Protein AF-0000000067111611 (afdb_homodimer)

Solvent-accessible surface area (backbone atoms only — not comparable to full-atom values): 18017 Å² total; per-residue (Å²): 128,80,77,64,83,47,72,63,50,40,47,49,52,29,53,50,48,43,50,52,63,56,40,44,90,80,58,76,64,78,69,72,72,75,69,73,73,71,78,71,75,65,84,59,83,64,63,86,43,56,71,59,42,33,49,30,41,48,52,37,13,48,53,80,58,22,65,60,53,52,48,31,52,49,36,51,56,29,45,74,73,70,46,29,48,66,48,44,50,52,49,31,52,53,54,17,51,54,49,29,71,73,34,82,85,49,51,61,57,57,32,37,52,12,43,45,43,38,42,46,46,51,25,22,63,74,36,52,73,52,31,65,61,47,48,53,42,52,45,49,51,50,69,69,28,63,68,46,47,50,49,36,52,72,53,67,28,67,56,45,60,73,62,120,128,80,76,63,84,46,73,64,49,40,47,50,53,30,53,50,50,43,49,51,63,58,41,44,91,80,56,75,66,72,67,74,73,76,67,74,73,71,77,71,74,66,84,58,85,64,64,87,44,55,68,58,41,33,49,30,42,49,52,37,14,47,54,81,58,22,65,61,54,51,48,30,52,49,36,52,57,29,45,75,72,70,48,29,46,65,50,43,51,52,48,32,52,53,53,18,51,53,49,30,71,75,34,81,84,48,52,62,57,57,33,38,52,12,43,46,43,38,42,48,44,52,25,21,59,71,36,50,74,53,32,64,62,47,48,53,43,51,45,48,50,52,68,70,28,62,68,46,47,50,50,36,52,72,53,67,29,67,56,46,61,72,61,121

Radius of gyration: 21.48 Å; Cα contacts (8 Å, |Δi|>4): 336; chains: 2; bounding box: 43×60×53 Å

Foldseek 3Di:
DPPDDDPLSVLLVVLVVLLPVLLDDPCPQDQPPPPPPPPPPPVDPPPPDPVVVVVVVVVVVCVVVVLLVVLLVVLLVVLVVVNNQVSLQVSLQVQLVVVCVVPVPDDSLNSSVVSSSVSLSSNCNNPVVSSVSNSVSSSCCCVVDVVNVCVQVVLVHPVRDDPD/DPPDDDQLSVLLVVLVVLLDVLLDDPNPQPQPPPPPPPPPPPPDPPPPDPVVVVVVVVVVVCVVVVLLVVLLVVLLVVLVVVNNQVSLQVSLQVQLVVVCVVPVPDDSLNSSVVSSSVSLSSNCNNPVVSSVSNSVSSSCCCVVDVVNVCVQVVLVHPVRDDPD

Secondary structure (DSSP, 8-state):
-PPP-SHHHHHHHHHHHHHHHHH-SS-----------------S-----HHHHHHHHHHHHHHHTHHHHHHHHHHHHHHHHT-HHHHHHHHHHHHHHHHHHH-TTS-HHHHHHHHHHHHHHHHHHH-HHHHHHHHHHHHHHHHH-HHHHHHHHHTTSGGG----/-PPP-SHHHHHHHHHHHHHHHHH-SS-----------------S-----HHHHHHHHHHHHHHHTHHHHHHHHHHHHHHHHT-HHHHHHHHHHHHHHHHHHH-TTS-HHHHHHHHHHHHHHHHHHH-HHHHHHHHHHHHHHHHH-HHHHHHHHHTTSGGG----

Sequence (328 aa):
MKPPRTFEEQTECIVDSLLTDFLGPSCQVANRSLRGVDETDSGEACSFDVAIIAGRLRMLGDKFNGELEASAKSIIAETIQGQAEAVFQDIVKSLSKAWCAQDSNLAYERALLGVSVKLLEYVAHLAPDVARQVAMPMRNMINGNSAIREYIQGQGGWENLESRMKPPRTFEEQTECIVDSLLTDFLGPSCQVANRSLRGVDETDSGEACSFDVAIIAGRLRMLGDKFNGELEASAKSIIAETIQGQAEAVFQDIVKSLSKAWCAQDSNLAYERALLGVSVKLLEYVAHLAPDVARQVAMPMRNMINGNSAIREYIQGQGGWENLESR

Nearest PDB structures (foldseek):
  7ccm-assembly3_C  TM=7.882E-01  e=6.508E-12  Homo sapiens
  7ccm-assembly1_A  TM=8.128E-01  e=1.294E-11  Homo sapiens
  7ccl-assembly2_B  TM=7.937E-01  e=1.012E-11  Homo sapiens
  7ccm-assembly3_C  TM=7.882E-01  e=5.644E-12  Homo sapiens
  7ccm-assembly1_A  TM=8.128E-01  e=1.015E-11  Homo sapiens

pLDDT: mean 82.28, std 19.31, range [30.7, 97.5]

Organism: Sus scrofa (NCBI:txid9823)

InterPro domains:
  IPR033543 Bcl-2-like protein 15 [PTHR36466] (1-163)
  IPR036834 Bcl-2-like superfamily [G3DSA:1.10.437.10] (6-162)
  IPR036834 Bcl-2-like superfamily [SSF56854] (3-163)

Structure (mmCIF, N/CA/C/O backbone):
data_AF-0000000067111611-model_v1
#
loop_
_entity.id
_entity.type
_entity.pdbx_description
1 polymer 'Bcl-2-like protein 15'
#
loop_
_atom_site.group_PDB
_atom_site.id
_atom_site.type_symbol
_atom_site.label_atom_id
_atom_site.label_alt_id
_atom_site.label_comp_id
_atom_site.label_asym_id
_atom_site.label_entity_id
_atom_site.label_seq_id
_atom_site.pdbx_PDB_ins_code
_atom_site.Cartn_x
_atom_site.Cartn_y
_atom_site.Cartn_z
_atom_site.occupancy
_atom_site.B_iso_or_equiv
_atom_site.auth_seq_id
_atom_site.auth_comp_id
_atom_site.auth_asym_id
_atom_site.auth_atom_id
_atom_site.pdbx_PDB_model_num
ATOM 1 N N . MET A 1 1 ? 3.443 17.891 29.984 1 44.72 1 MET A N 1
ATOM 2 C CA . MET A 1 1 ? 3.744 18.922 28.984 1 44.72 1 MET A CA 1
ATOM 3 C C . MET A 1 1 ? 2.525 19.797 28.719 1 44.72 1 MET A C 1
ATOM 5 O O . MET A 1 1 ? 1.389 19.328 28.781 1 44.72 1 MET A O 1
ATOM 9 N N . LYS A 1 2 ? 2.627 20.984 28.766 1 59.38 2 LYS A N 1
ATOM 10 C CA . LYS A 1 2 ? 1.505 21.891 28.516 1 59.38 2 LYS A CA 1
ATOM 11 C C . LYS A 1 2 ? 0.85 21.609 27.172 1 59.38 2 LYS A C 1
ATOM 13 O O . LYS A 1 2 ? 1.537 21.312 26.188 1 59.38 2 LYS A O 1
ATOM 18 N N . PRO A 1 3 ? -0.44 21.531 27.188 1 69.38 3 PRO A N 1
ATOM 19 C CA . PRO A 1 3 ? -1.123 21.281 25.906 1 69.38 3 PRO A CA 1
ATOM 20 C C . PRO A 1 3 ? -0.755 22.297 24.828 1 69.38 3 PRO A C 1
ATOM 22 O O . PRO A 1 3 ? -0.552 23.484 25.125 1 69.38 3 PRO A O 1
ATOM 25 N N . PRO A 1 4 ? -0.409 21.859 23.719 1 74.88 4 PRO A N 1
ATOM 26 C CA . PRO A 1 4 ? -0.058 22.75 22.625 1 74.88 4 PRO A CA 1
ATOM 27 C C . PRO A 1 4 ? -1.143 23.797 22.344 1 74.88 4 PRO A C 1
ATOM 29 O O . PRO A 1 4 ? -2.326 23.453 22.281 1 74.88 4 PRO A O 1
ATOM 32 N N . ARG A 1 5 ? -0.728 24.984 22.297 1 81.81 5 ARG A N 1
ATOM 33 C CA . ARG A 1 5 ? -1.685 26.094 22.234 1 81.81 5 ARG A CA 1
ATOM 34 C C . ARG A 1 5 ? -1.85 26.578 20.797 1 81.81 5 ARG A C 1
ATOM 36 O O . ARG A 1 5 ? -2.939 27 20.391 1 81.81 5 ARG A O 1
ATOM 43 N N . THR A 1 6 ? -0.741 26.547 20 1 91.75 6 THR A N 1
ATOM 44 C CA . THR A 1 6 ? -0.825 27.062 18.641 1 91.75 6 THR A CA 1
ATOM 45 C C . THR A 1 6 ? -1.001 25.938 17.641 1 91.75 6 THR A C 1
ATOM 47 O O . THR A 1 6 ? -0.743 24.766 17.953 1 91.75 6 THR A O 1
ATOM 50 N N . PHE A 1 7 ? -1.474 26.281 16.469 1 94.62 7 PHE A N 1
ATOM 51 C CA . PHE A 1 7 ? -1.628 25.328 15.375 1 94.62 7 PHE A CA 1
ATOM 52 C C . PHE A 1 7 ? -0.301 24.656 15.062 1 94.62 7 PHE A C 1
ATOM 54 O O . PHE A 1 7 ? -0.256 23.438 14.852 1 94.62 7 PHE A O 1
ATOM 61 N N . GLU A 1 8 ? 0.797 25.438 15.039 1 95.12 8 GLU A N 1
ATOM 62 C CA . GLU A 1 8 ? 2.137 24.938 14.75 1 95.12 8 GLU A CA 1
ATOM 63 C C . GLU A 1 8 ? 2.6 23.953 15.805 1 95.12 8 GLU A C 1
ATOM 65 O O . GLU A 1 8 ? 3.174 22.906 15.484 1 95.12 8 GLU A O 1
ATOM 70 N N . GLU A 1 9 ? 2.346 24.281 17.047 1 94.19 9 GLU A N 1
ATOM 71 C CA . GLU A 1 9 ? 2.719 23.375 18.125 1 94.19 9 GLU A CA 1
ATOM 72 C C . GLU A 1 9 ? 1.933 22.062 18.062 1 94.19 9 GLU A C 1
ATOM 74 O O . GLU A 1 9 ? 2.486 20.984 18.281 1 94.19 9 GLU A O 1
ATOM 79 N N . GLN A 1 10 ? 0.635 22.234 17.812 1 94.5 10 GLN A N 1
ATOM 80 C CA . GLN A 1 10 ? -0.191 21.047 17.672 1 94.5 10 GLN A CA 1
ATOM 81 C C . GLN A 1 10 ? 0.309 20.156 16.531 1 94.5 10 GLN A C 1
ATOM 83 O O . GLN A 1 10 ? 0.423 18.938 16.688 1 94.5 10 GLN A O 1
ATOM 88 N N . THR A 1 11 ? 0.587 20.75 15.375 1 96.19 11 THR A N 1
ATOM 89 C CA . THR A 1 11 ? 1.087 20.016 14.219 1 96.19 11 THR A CA 1
ATOM 90 C C . THR A 1 11 ? 2.381 19.281 14.555 1 96.19 11 THR A C 1
ATOM 92 O O . THR A 1 11 ? 2.566 18.125 14.156 1 96.19 11 THR A O 1
ATOM 95 N N . GLU A 1 12 ? 3.24 19.922 15.273 1 95 12 GLU A N 1
ATOM 96 C CA . GLU A 1 12 ? 4.5 19.312 15.68 1 95 12 GLU A CA 1
ATOM 97 C C . GLU A 1 12 ? 4.258 18.078 16.547 1 95 12 GLU A C 1
ATOM 99 O O . GLU A 1 12 ? 4.871 17.031 16.312 1 95 12 GLU A O 1
ATOM 104 N N . CYS A 1 13 ? 3.4 18.234 17.547 1 93.75 13 CYS A N 1
ATOM 105 C CA . CYS A 1 13 ? 3.082 17.109 18.422 1 93.75 13 CYS A CA 1
ATOM 106 C C . CYS A 1 13 ? 2.5 15.953 17.625 1 93.75 13 CYS A C 1
ATOM 108 O O . CYS A 1 13 ? 2.844 14.797 17.859 1 93.75 13 CYS A O 1
ATOM 110 N N . ILE A 1 14 ? 1.644 16.281 16.719 1 95.56 14 ILE A N 1
ATOM 111 C CA . ILE A 1 14 ? 0.956 15.273 15.922 1 95.56 14 ILE A CA 1
ATOM 112 C C . ILE A 1 14 ? 1.965 14.531 15.047 1 95.56 14 ILE A C 1
ATOM 114 O O . ILE A 1 14 ? 2 13.297 15.039 1 95.56 14 ILE A O 1
ATOM 118 N N . VAL A 1 15 ? 2.789 15.211 14.289 1 96.44 15 VAL A N 1
ATOM 119 C CA . VAL A 1 15 ? 3.758 14.602 13.383 1 96.44 15 VAL A CA 1
ATOM 120 C C . VAL A 1 15 ? 4.754 13.758 14.18 1 96.44 15 VAL A C 1
ATOM 122 O O . VAL A 1 15 ? 5.105 12.656 13.766 1 96.44 15 VAL A O 1
ATOM 125 N N . ASP A 1 16 ? 5.133 14.258 15.359 1 93.12 16 ASP A N 1
ATOM 126 C CA . ASP A 1 16 ? 6.043 13.508 16.219 1 93.12 16 ASP A CA 1
ATOM 127 C C . ASP A 1 16 ? 5.398 12.211 16.703 1 93.12 16 ASP A C 1
ATOM 129 O O . ASP A 1 16 ? 6.062 11.18 16.781 1 93.12 16 ASP A O 1
ATOM 133 N N . SER A 1 17 ? 4.164 12.328 17.031 1 90.94 17 SER A N 1
ATOM 134 C CA . SER A 1 17 ? 3.449 11.141 17.484 1 90.94 17 SER A CA 1
ATOM 135 C C . SER A 1 17 ? 3.34 10.109 16.375 1 90.94 17 SER A C 1
ATOM 137 O O . SER A 1 17 ? 3.557 8.914 16.594 1 90.94 17 SER A O 1
ATOM 139 N N . LEU A 1 18 ? 2.98 10.516 15.195 1 92.56 18 LEU A N 1
ATOM 140 C CA . LEU A 1 18 ? 2.912 9.633 14.039 1 92.56 18 LEU A CA 1
ATOM 141 C C . LEU A 1 18 ? 4.254 8.945 13.797 1 92.56 18 LEU A C 1
ATOM 143 O O . LEU A 1 18 ? 4.305 7.723 13.625 1 92.56 18 LEU A O 1
ATOM 147 N N . LEU A 1 19 ? 5.301 9.742 13.844 1 92 19 LEU A N 1
ATOM 148 C CA . LEU A 1 19 ? 6.645 9.219 13.617 1 92 19 LEU A CA 1
ATOM 149 C C . LEU A 1 19 ? 7 8.164 14.664 1 92 19 LEU A C 1
ATOM 151 O O . LEU A 1 19 ? 7.523 7.102 14.32 1 92 19 LEU A O 1
ATOM 155 N N . THR A 1 20 ? 6.691 8.453 15.883 1 87.12 20 THR A N 1
ATOM 156 C CA . THR A 1 20 ? 6.961 7.516 16.969 1 87.12 20 THR A CA 1
ATOM 157 C C . THR A 1 20 ? 6.195 6.215 16.75 1 87.12 20 THR A C 1
ATOM 159 O O . THR A 1 20 ? 6.746 5.125 16.953 1 87.12 20 THR A O 1
ATOM 162 N N . ASP A 1 21 ? 4.992 6.402 16.422 1 81.19 21 ASP A N 1
ATOM 163 C CA . ASP A 1 21 ? 4.152 5.234 16.172 1 81.19 21 ASP A CA 1
ATOM 164 C C . ASP A 1 21 ? 4.723 4.375 15.055 1 81.19 21 ASP A C 1
ATOM 166 O O . ASP A 1 21 ? 4.699 3.146 15.125 1 81.19 21 ASP A O 1
ATOM 170 N N . PHE A 1 22 ? 5.133 4.961 13.953 1 85.06 22 PHE A N 1
ATOM 171 C CA . PHE A 1 22 ? 5.59 4.25 12.766 1 85.06 22 PHE A CA 1
ATOM 172 C C . PHE A 1 22 ? 6.953 3.613 13.008 1 85.06 22 PHE A C 1
ATOM 174 O O . PHE A 1 22 ? 7.258 2.555 12.453 1 85.06 22 PHE A O 1
ATOM 181 N N . LEU A 1 23 ? 7.816 4.207 13.664 1 81.5 23 LEU A N 1
ATOM 182 C CA . LEU A 1 23 ? 9.164 3.703 13.891 1 81.5 23 LEU A CA 1
ATOM 183 C C . LEU A 1 23 ? 9.18 2.695 15.039 1 81.5 23 LEU A C 1
ATOM 185 O O . LEU A 1 23 ? 10.078 1.853 15.109 1 81.5 23 LEU A O 1
ATOM 189 N N . GLY A 1 24 ? 8.07 2.363 15.594 1 65.69 24 GLY A N 1
ATOM 190 C CA . GLY A 1 24 ? 8.023 1.413 16.688 1 65.69 24 GLY A CA 1
ATOM 191 C C . GLY A 1 24 ? 9.156 1.592 17.688 1 65.69 24 GLY A C 1
ATOM 192 O O . GLY A 1 24 ? 10.031 2.441 17.484 1 65.69 24 GLY A O 1
A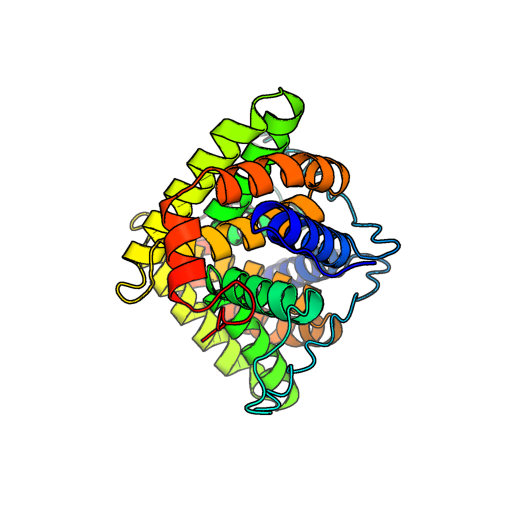TOM 193 N N . PRO A 1 25 ? 9.07 0.954 18.875 1 54.66 25 PRO A N 1
ATOM 194 C CA . PRO A 1 25 ? 10.297 0.944 19.672 1 54.66 25 PRO A CA 1
ATOM 195 C C . PRO A 1 25 ? 11.492 0.388 18.906 1 54.66 25 PRO A C 1
ATOM 197 O O . PRO A 1 25 ? 12.547 1.025 18.844 1 54.66 25 PRO A O 1
ATOM 200 N N . SER A 1 26 ? 12.031 -0.884 18.938 1 45.88 26 SER A N 1
ATOM 201 C CA . SER A 1 26 ? 13.18 -1.51 18.297 1 45.88 26 SER A CA 1
ATOM 202 C C . SER A 1 26 ? 12.906 -1.782 16.812 1 45.88 26 SER A C 1
ATOM 204 O O . SER A 1 26 ? 12.445 -2.867 16.453 1 45.88 26 SER A O 1
ATOM 206 N N . CYS A 1 27 ? 12.359 -1.135 16.172 1 38.56 27 CYS A N 1
ATOM 207 C CA . CYS A 1 27 ? 11.844 -1.69 14.93 1 38.56 27 CYS A CA 1
ATOM 208 C C . CYS A 1 27 ? 12.977 -2.012 13.961 1 38.56 27 CYS A C 1
ATOM 210 O O . CYS A 1 27 ? 13.695 -1.113 13.523 1 38.56 27 CYS A O 1
ATOM 212 N N . GLN A 1 28 ? 13.602 -3.119 14.203 1 34.62 28 GLN A N 1
ATOM 213 C CA . GLN A 1 28 ? 14.648 -3.697 13.359 1 34.62 28 GLN A CA 1
ATOM 214 C C . GLN A 1 28 ? 14.156 -3.902 11.93 1 34.62 28 GLN A C 1
ATOM 216 O O . GLN A 1 28 ? 13.406 -4.84 11.656 1 34.62 28 GLN A O 1
ATOM 221 N N . VAL A 1 29 ? 13.648 -3.062 11.352 1 35.75 29 VAL A N 1
ATOM 222 C CA . VAL A 1 29 ? 13.133 -3.432 10.031 1 35.75 29 VAL A CA 1
ATOM 223 C C . VAL A 1 29 ? 14.266 -3.984 9.172 1 35.75 29 VAL A C 1
ATOM 225 O O . VAL A 1 29 ? 15.375 -3.447 9.172 1 35.75 29 VAL A O 1
ATOM 228 N N . ALA A 1 30 ? 14.031 -5.164 8.633 1 33.69 30 ALA A N 1
ATOM 229 C CA . ALA A 1 30 ? 14.805 -5.898 7.633 1 33.69 30 ALA A CA 1
ATOM 230 C C . ALA A 1 30 ? 14.977 -5.074 6.359 1 33.69 30 ALA A C 1
ATOM 232 O O . ALA A 1 30 ? 14 -4.562 5.805 1 33.69 30 ALA A O 1
ATOM 233 N N . ASN A 1 31 ? 15.945 -4.359 6.215 1 31.58 31 ASN A N 1
ATOM 234 C CA . ASN A 1 31 ? 16.375 -3.658 5.012 1 31.58 31 ASN A CA 1
ATOM 235 C C . ASN A 1 31 ? 16.344 -4.566 3.787 1 31.58 31 ASN A C 1
ATOM 237 O O . ASN A 1 31 ? 17.141 -5.508 3.684 1 31.58 31 ASN A O 1
ATOM 241 N N . ARG A 1 32 ? 15.289 -4.918 3.4 1 31.78 32 ARG A N 1
ATOM 242 C CA . ARG A 1 32 ? 15.461 -5.699 2.18 1 31.78 32 ARG A CA 1
ATOM 243 C C . ARG A 1 32 ? 16.219 -4.898 1.119 1 31.78 32 ARG A C 1
ATOM 245 O O . ARG A 1 32 ? 15.758 -3.834 0.702 1 31.78 32 ARG A O 1
ATOM 252 N N . SER A 1 33 ? 17.453 -4.863 1.208 1 31.34 33 SER A N 1
ATOM 253 C CA . SER A 1 33 ? 18.281 -4.379 0.103 1 31.34 33 SER A CA 1
ATOM 254 C C . SER A 1 33 ? 17.734 -4.84 -1.241 1 31.34 33 SER A C 1
ATOM 256 O O . SER A 1 33 ? 17.578 -6.039 -1.479 1 31.34 33 SER A O 1
ATOM 258 N N . LEU A 1 34 ? 16.906 -4.082 -1.71 1 32.59 34 LEU A N 1
ATOM 259 C CA . LEU A 1 34 ? 16.547 -4.332 -3.104 1 32.59 34 LEU A CA 1
ATOM 260 C C . LEU A 1 34 ? 17.797 -4.418 -3.971 1 32.59 34 LEU A C 1
ATOM 262 O O . LEU A 1 34 ? 18.375 -3.395 -4.348 1 32.59 34 LEU A O 1
ATOM 266 N N . ARG A 1 35 ? 18.672 -5.27 -3.748 1 30.7 35 ARG A N 1
ATOM 267 C CA . ARG A 1 35 ? 19.719 -5.406 -4.762 1 30.7 35 ARG A CA 1
ATOM 268 C C . ARG A 1 35 ? 19.109 -5.523 -6.156 1 30.7 35 ARG A C 1
ATOM 270 O O . ARG A 1 35 ? 18.172 -6.297 -6.371 1 30.7 35 ARG A O 1
ATOM 277 N N . GLY A 1 36 ? 19.156 -4.449 -6.949 1 32.5 36 GLY A N 1
ATOM 278 C CA . GLY A 1 36 ? 18.938 -4.453 -8.383 1 32.5 36 GLY A CA 1
ATOM 279 C C . GLY A 1 36 ? 19.328 -5.754 -9.047 1 32.5 36 GLY A C 1
ATOM 280 O O . GLY A 1 36 ? 20.484 -6.195 -8.922 1 32.5 36 GLY A O 1
ATOM 281 N N . VAL A 1 37 ? 18.5 -6.555 -9.039 1 35.25 37 VAL A N 1
ATOM 282 C CA . VAL A 1 37 ? 18.828 -7.711 -9.867 1 35.25 37 VAL A CA 1
ATOM 283 C C . VAL A 1 37 ? 19.453 -7.242 -11.18 1 35.25 37 VAL A C 1
ATOM 285 O O . VAL A 1 37 ? 18.828 -6.504 -11.945 1 35.25 37 VAL A O 1
ATOM 288 N N . ASP A 1 38 ? 20.703 -7.133 -11.188 1 34.06 38 ASP A N 1
ATOM 289 C CA . ASP A 1 38 ? 21.406 -7.008 -12.453 1 34.06 38 ASP A CA 1
ATOM 290 C C . ASP A 1 38 ? 20.812 -7.934 -13.508 1 34.06 38 ASP A C 1
ATOM 292 O O . ASP A 1 38 ? 20.688 -9.141 -13.289 1 34.06 38 ASP A O 1
ATOM 296 N N . GLU A 1 39 ? 20.031 -7.359 -14.383 1 38.06 39 GLU A N 1
ATOM 297 C CA . GLU A 1 39 ? 19.672 -8.016 -15.633 1 38.06 39 GLU A CA 1
ATOM 298 C C . GLU A 1 39 ? 20.891 -8.695 -16.266 1 38.06 39 GLU A C 1
ATOM 300 O O . GLU A 1 39 ? 21.766 -8.023 -16.812 1 38.06 39 GLU A O 1
ATOM 305 N N . THR A 1 40 ? 21.531 -9.562 -15.641 1 35.34 40 THR A N 1
ATOM 306 C CA . THR A 1 40 ? 22.484 -10.234 -16.516 1 35.34 40 THR A CA 1
ATOM 307 C C . THR A 1 40 ? 21.766 -10.859 -17.719 1 35.34 40 THR A C 1
ATOM 309 O O . THR A 1 40 ? 20.812 -11.617 -17.547 1 35.34 40 THR A O 1
ATOM 312 N N . ASP A 1 41 ? 21.656 -10.188 -18.828 1 37.25 41 ASP A N 1
ATOM 313 C CA . ASP A 1 41 ? 21.297 -10.641 -20.172 1 37.25 41 ASP A CA 1
ATOM 314 C C . ASP A 1 41 ? 21.844 -12.031 -20.453 1 37.25 41 ASP A C 1
ATOM 316 O O . ASP A 1 41 ? 22.812 -12.188 -21.203 1 37.25 41 ASP A O 1
ATOM 320 N N . SER A 1 42 ? 22.359 -12.852 -19.625 1 35.81 42 SER A N 1
ATOM 321 C CA . SER A 1 42 ? 22.906 -13.984 -20.375 1 35.81 42 SER A CA 1
ATOM 322 C C . SER A 1 42 ? 21.828 -14.641 -21.219 1 35.81 42 SER A C 1
ATOM 324 O O . SER A 1 42 ? 20.719 -14.898 -20.75 1 35.81 42 SER A O 1
ATOM 326 N N . GLY A 1 43 ? 21.578 -14.453 -22.5 1 38.03 43 GLY A N 1
ATOM 327 C CA . GLY A 1 43 ? 20.906 -15.125 -23.594 1 38.03 43 GLY A CA 1
ATOM 328 C C . GLY A 1 43 ? 20.609 -16.578 -23.312 1 38.03 43 GLY A C 1
ATOM 329 O O . GLY A 1 43 ? 20.266 -17.344 -24.219 1 38.03 43 GLY A O 1
ATOM 330 N N . GLU A 1 44 ? 21.297 -17.234 -22.438 1 46.03 44 GLU A N 1
ATOM 331 C CA . GLU A 1 44 ? 20.984 -18.656 -22.344 1 46.03 44 GLU A CA 1
ATOM 332 C C . GLU A 1 44 ? 19.578 -18.891 -21.812 1 46.03 44 GLU A C 1
ATOM 334 O O . GLU A 1 44 ? 19.047 -18.062 -21.062 1 46.03 44 GLU A O 1
ATOM 339 N N . ALA A 1 45 ? 18.75 -19.781 -22.359 1 49.81 45 ALA A N 1
ATOM 340 C CA . ALA A 1 45 ? 17.438 -20.281 -21.953 1 49.81 45 ALA A CA 1
ATOM 341 C C . ALA A 1 45 ? 17.266 -20.234 -20.438 1 49.81 45 ALA A C 1
ATOM 343 O O . ALA A 1 45 ? 18 -20.906 -19.703 1 49.81 45 ALA A O 1
ATOM 344 N N . CYS A 1 46 ? 16.969 -19.156 -19.828 1 56.53 46 CYS A N 1
ATOM 345 C CA . CYS A 1 46 ? 16.953 -18.938 -18.391 1 56.53 46 CYS A CA 1
ATOM 346 C C . CYS A 1 46 ? 16.219 -20.078 -17.672 1 56.53 46 CYS A C 1
ATOM 348 O O . CYS A 1 46 ? 15.078 -20.391 -18.031 1 56.53 46 CYS A O 1
ATOM 350 N N . SER A 1 47 ? 16.875 -21.141 -17.172 1 76.44 47 SER A N 1
ATOM 351 C CA . SER A 1 47 ? 16.453 -22.25 -16.328 1 76.44 47 SER A CA 1
ATOM 352 C C . SER A 1 47 ? 15.523 -21.781 -15.211 1 76.44 47 SER A C 1
ATOM 354 O O . SER A 1 47 ? 15.453 -20.578 -14.93 1 76.44 47 SER A O 1
ATOM 356 N N . PHE A 1 48 ? 14.594 -22.609 -14.977 1 84.94 48 PHE A N 1
ATOM 357 C CA . PHE A 1 48 ? 13.68 -22.375 -13.867 1 84.94 48 PHE A CA 1
ATOM 358 C C . PHE A 1 48 ? 14.445 -22.078 -12.586 1 84.94 48 PHE A C 1
ATOM 360 O O . PHE A 1 48 ? 15.094 -22.953 -12.023 1 84.94 48 PHE A O 1
ATOM 367 N N . ASP A 1 49 ? 14.617 -20.812 -12.359 1 86.69 49 ASP A N 1
ATOM 368 C CA . ASP A 1 49 ? 15.18 -20.312 -11.109 1 86.69 49 ASP A CA 1
ATOM 369 C C . ASP A 1 49 ? 14.102 -19.656 -10.25 1 86.69 49 ASP A C 1
ATOM 371 O O . ASP A 1 49 ? 13.695 -18.516 -10.508 1 86.69 49 ASP A O 1
ATOM 375 N N . VAL A 1 50 ? 13.688 -20.344 -9.242 1 88.44 50 VAL A N 1
ATOM 376 C CA . VAL A 1 50 ? 12.523 -19.969 -8.445 1 88.44 50 VAL A CA 1
ATOM 377 C C . VAL A 1 50 ? 12.766 -18.609 -7.77 1 88.44 50 VAL A C 1
ATOM 379 O O . VAL A 1 50 ? 11.844 -17.812 -7.625 1 88.44 50 VAL A O 1
ATOM 382 N N . ALA A 1 51 ? 13.977 -18.344 -7.324 1 84.38 51 ALA A N 1
ATOM 383 C CA . ALA A 1 51 ? 14.289 -17.078 -6.664 1 84.38 51 ALA A CA 1
ATOM 384 C C . ALA A 1 51 ? 14.102 -15.898 -7.617 1 84.38 51 ALA A C 1
ATOM 386 O O . ALA A 1 51 ? 13.57 -14.859 -7.23 1 84.38 51 ALA A O 1
ATOM 387 N N . ILE A 1 52 ? 14.5 -16.094 -8.844 1 83.38 52 ILE A N 1
ATOM 388 C CA . ILE A 1 52 ? 14.391 -15.055 -9.867 1 83.38 52 ILE A CA 1
ATOM 389 C C . ILE A 1 52 ? 12.914 -14.812 -10.188 1 83.38 52 ILE A C 1
ATOM 391 O O . ILE A 1 52 ? 12.469 -13.664 -10.242 1 83.38 52 ILE A O 1
ATOM 395 N N . ILE A 1 53 ? 12.164 -15.891 -10.398 1 90.88 53 ILE A N 1
ATOM 396 C CA . ILE A 1 53 ? 10.75 -15.789 -10.766 1 90.88 53 ILE A CA 1
ATOM 397 C C . ILE A 1 53 ? 9.969 -15.133 -9.633 1 90.88 53 ILE A C 1
ATOM 399 O O . ILE A 1 53 ? 9.18 -14.211 -9.867 1 90.88 53 ILE A O 1
ATOM 403 N N . ALA A 1 54 ? 10.242 -15.602 -8.367 1 90.5 54 ALA A N 1
ATOM 404 C CA . ALA A 1 54 ? 9.594 -14.992 -7.203 1 90.5 54 ALA A CA 1
ATOM 405 C C . ALA A 1 54 ? 9.93 -13.508 -7.105 1 90.5 54 ALA A C 1
ATOM 407 O O . ALA A 1 54 ? 9.062 -12.68 -6.82 1 90.5 54 ALA A O 1
ATOM 408 N N . GLY A 1 55 ? 11.172 -13.18 -7.371 1 85.75 55 GLY A N 1
ATOM 409 C CA . GLY A 1 55 ? 11.586 -11.789 -7.391 1 85.75 55 GLY A CA 1
ATOM 410 C C . GLY A 1 55 ? 10.852 -10.961 -8.43 1 85.75 55 GLY A C 1
ATOM 411 O O . GLY A 1 55 ? 10.391 -9.852 -8.141 1 85.75 55 GLY A O 1
ATOM 412 N N . ARG A 1 56 ? 10.711 -11.492 -9.609 1 87.19 56 ARG A N 1
ATOM 413 C CA . ARG A 1 56 ? 9.992 -10.805 -10.672 1 87.19 56 ARG A CA 1
ATOM 414 C C . ARG A 1 56 ? 8.516 -10.633 -10.32 1 87.19 56 ARG A C 1
ATOM 416 O O . ARG A 1 56 ? 7.93 -9.586 -10.594 1 87.19 56 ARG A O 1
ATOM 423 N N . LEU A 1 57 ? 7.941 -11.625 -9.711 1 92.62 57 LEU A N 1
ATOM 424 C CA . LEU A 1 57 ? 6.543 -11.547 -9.312 1 92.62 57 LEU A CA 1
ATOM 425 C C . LEU A 1 57 ? 6.355 -10.531 -8.188 1 92.62 57 LEU A C 1
ATOM 427 O O . LEU A 1 57 ? 5.375 -9.781 -8.18 1 92.62 57 LEU A O 1
ATOM 431 N N . ARG A 1 58 ? 7.32 -10.492 -7.238 1 87.31 58 ARG A N 1
ATOM 432 C CA . ARG A 1 58 ? 7.289 -9.461 -6.199 1 87.31 58 ARG A CA 1
ATOM 433 C C . ARG A 1 58 ? 7.348 -8.062 -6.809 1 87.31 58 ARG A C 1
ATOM 435 O O . ARG A 1 58 ? 6.598 -7.176 -6.406 1 87.31 58 ARG A O 1
ATOM 442 N N . MET A 1 59 ? 8.172 -7.934 -7.77 1 82.44 59 MET A N 1
ATOM 443 C CA . MET A 1 59 ? 8.289 -6.645 -8.453 1 82.44 59 MET A CA 1
ATOM 444 C C . MET A 1 59 ? 6.988 -6.277 -9.156 1 82.44 59 MET A C 1
ATOM 446 O O . MET A 1 59 ? 6.57 -5.121 -9.133 1 82.44 59 MET A O 1
ATOM 450 N N . LEU A 1 60 ? 6.414 -7.277 -9.789 1 89.69 60 LEU A N 1
ATOM 451 C CA . LEU A 1 60 ? 5.125 -7.059 -10.438 1 89.69 60 LEU A CA 1
ATOM 452 C C . LEU A 1 60 ? 4.07 -6.633 -9.422 1 89.69 60 LEU A C 1
ATOM 454 O O . LEU A 1 60 ? 3.338 -5.668 -9.648 1 89.69 60 LEU A O 1
ATOM 458 N N . GLY A 1 61 ? 3.953 -7.34 -8.266 1 91.31 61 GLY A N 1
ATOM 459 C CA . GLY A 1 61 ? 3.045 -6.941 -7.199 1 91.31 61 GLY A CA 1
ATOM 460 C C . GLY A 1 61 ? 3.289 -5.531 -6.699 1 91.31 61 GLY A C 1
ATOM 461 O O . GLY A 1 61 ? 2.342 -4.789 -6.434 1 91.31 61 GLY A O 1
ATOM 462 N N . ASP A 1 62 ? 4.5 -5.145 -6.656 1 82.44 62 ASP A N 1
ATOM 463 C CA . ASP A 1 62 ? 4.871 -3.82 -6.168 1 82.44 62 ASP A CA 1
ATOM 464 C C . ASP A 1 62 ? 4.348 -2.727 -7.098 1 8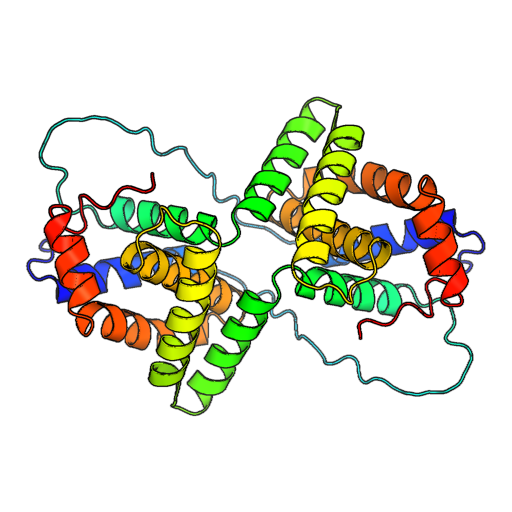2.44 62 ASP A C 1
ATOM 466 O O . ASP A 1 62 ? 4.211 -1.571 -6.691 1 82.44 62 ASP A O 1
ATOM 470 N N . LYS A 1 63 ? 4.094 -3.068 -8.312 1 83.19 63 LYS A N 1
ATOM 471 C CA . LYS A 1 63 ? 3.578 -2.088 -9.266 1 83.19 63 LYS A CA 1
ATOM 472 C C . LYS A 1 63 ? 2.109 -1.777 -8.992 1 83.19 63 LYS A C 1
ATOM 474 O O . LYS A 1 63 ? 1.602 -0.733 -9.398 1 83.19 63 LYS A O 1
ATOM 479 N N . PHE A 1 64 ? 1.271 -2.67 -8.5 1 84.06 64 PHE A N 1
ATOM 480 C CA . PHE A 1 64 ? -0.142 -2.443 -8.219 1 84.06 64 PHE A CA 1
ATOM 481 C C . PHE A 1 64 ? -0.328 -1.242 -7.301 1 84.06 64 PHE A C 1
ATOM 483 O O . PHE A 1 64 ? -1.229 -0.427 -7.508 1 84.06 64 PHE A O 1
ATOM 490 N N . ASN A 1 65 ? 0.464 -0.68 -6.504 1 77.62 65 ASN A N 1
ATOM 491 C CA . ASN A 1 65 ? 0.568 0.525 -5.688 1 77.62 65 ASN A CA 1
ATOM 492 C C . ASN A 1 65 ? 1.968 1.128 -5.754 1 77.62 65 ASN A C 1
ATOM 494 O O . ASN A 1 65 ? 2.488 1.614 -4.746 1 77.62 65 ASN A O 1
ATOM 498 N N . GLY A 1 66 ? 2.266 0.972 -6.902 1 76.44 66 GLY A N 1
ATOM 499 C CA . GLY A 1 66 ? 3.658 1.316 -7.137 1 76.44 66 GLY A CA 1
ATOM 500 C C . GLY A 1 66 ? 3.926 2.809 -7.062 1 76.44 66 GLY A C 1
ATOM 501 O O . GLY A 1 66 ? 5.031 3.23 -6.715 1 76.44 66 GLY A O 1
ATOM 502 N N . GLU A 1 67 ? 2.838 3.492 -7.316 1 81.06 67 GLU A N 1
ATOM 503 C CA . GLU A 1 67 ? 3.037 4.938 -7.285 1 81.06 67 GLU A CA 1
ATOM 504 C C . GLU A 1 67 ? 3.434 5.41 -5.891 1 81.06 67 GLU A C 1
ATOM 506 O O . GLU A 1 67 ? 4.312 6.266 -5.742 1 81.06 67 GLU A O 1
ATOM 511 N N . LEU A 1 68 ? 2.809 4.938 -4.926 1 85.62 68 LEU A N 1
ATOM 512 C CA . LEU A 1 68 ? 3.139 5.297 -3.549 1 85.62 68 LEU A CA 1
ATOM 513 C C . LEU A 1 68 ? 4.555 4.848 -3.197 1 85.62 68 LEU A C 1
ATOM 515 O O . LEU A 1 68 ? 5.324 5.617 -2.615 1 85.62 68 LEU A O 1
ATOM 519 N N . GLU A 1 69 ? 4.879 3.666 -3.559 1 81.62 69 GLU A N 1
ATOM 520 C CA . GLU A 1 69 ? 6.211 3.135 -3.285 1 81.62 69 GLU A CA 1
ATOM 521 C C . GLU A 1 69 ? 7.285 3.928 -4.027 1 81.62 69 GLU A C 1
ATOM 523 O O . GLU A 1 69 ? 8.328 4.25 -3.461 1 81.62 69 GLU A O 1
ATOM 528 N N . ALA A 1 70 ? 7.047 4.156 -5.254 1 86 70 ALA A N 1
ATOM 529 C CA . ALA A 1 70 ? 7.973 4.957 -6.047 1 86 70 ALA A CA 1
ATOM 530 C C . ALA A 1 70 ? 8.133 6.355 -5.457 1 86 70 ALA A C 1
ATOM 532 O O . ALA A 1 70 ? 9.242 6.895 -5.414 1 86 70 ALA A O 1
ATOM 533 N N . SER A 1 71 ? 7.062 6.926 -5.047 1 92 71 SER A N 1
ATOM 534 C CA . SER A 1 71 ? 7.078 8.25 -4.43 1 92 71 SER A CA 1
ATOM 535 C C . SER A 1 71 ? 7.902 8.25 -3.146 1 92 71 SER A C 1
ATOM 537 O O . SER A 1 71 ? 8.711 9.156 -2.922 1 92 71 SER A O 1
ATOM 539 N N . ALA A 1 72 ? 7.707 7.238 -2.336 1 90.94 72 ALA A N 1
ATOM 540 C CA . ALA A 1 72 ? 8.469 7.137 -1.093 1 90.94 72 ALA A CA 1
ATOM 541 C C . ALA A 1 72 ? 9.961 7.023 -1.374 1 90.94 72 ALA A C 1
ATOM 543 O O . ALA A 1 72 ? 10.773 7.668 -0.709 1 90.94 72 ALA A O 1
ATOM 544 N N . LYS A 1 73 ? 10.305 6.27 -2.312 1 89 73 LYS A N 1
ATOM 545 C CA . LYS A 1 73 ? 11.711 6.102 -2.684 1 89 73 LYS A CA 1
ATOM 546 C C . LYS A 1 73 ? 12.297 7.41 -3.203 1 89 73 LYS A C 1
ATOM 548 O O . LYS A 1 73 ? 13.453 7.734 -2.918 1 89 73 LYS A O 1
ATOM 553 N N . SER A 1 74 ? 11.523 8.117 -3.984 1 92.06 74 SER A N 1
ATOM 554 C CA . SER A 1 74 ? 11.945 9.43 -4.453 1 92.06 74 SER A CA 1
ATOM 555 C C . SER A 1 74 ? 12.203 10.375 -3.283 1 92.06 74 SER A C 1
ATOM 557 O O . SER A 1 74 ? 13.203 11.102 -3.277 1 92.06 74 SER A O 1
ATOM 559 N N . ILE A 1 75 ? 11.352 10.406 -2.324 1 93.94 75 ILE A N 1
ATOM 560 C CA . ILE A 1 75 ? 11.5 11.242 -1.139 1 93.94 75 ILE A CA 1
ATOM 561 C C . ILE A 1 75 ? 12.781 10.867 -0.398 1 93.94 75 ILE A C 1
ATOM 563 O O . ILE A 1 75 ? 13.555 11.742 -0.007 1 93.94 75 ILE A O 1
ATOM 567 N N . ILE A 1 76 ? 13.023 9.617 -0.26 1 93.5 76 ILE A N 1
ATOM 568 C CA . ILE A 1 76 ? 14.203 9.125 0.446 1 93.5 76 ILE A CA 1
ATOM 569 C C . ILE A 1 76 ? 15.461 9.586 -0.28 1 93.5 76 ILE A C 1
ATOM 571 O O . ILE A 1 76 ? 16.375 10.125 0.34 1 93.5 76 ILE A O 1
ATOM 575 N N . ALA A 1 77 ? 15.453 9.352 -1.561 1 93.12 77 ALA A N 1
ATOM 576 C CA . ALA A 1 77 ? 16.609 9.75 -2.363 1 93.12 77 ALA A CA 1
ATOM 577 C C . ALA A 1 77 ? 16.859 11.25 -2.262 1 93.12 77 ALA A C 1
ATOM 579 O O . ALA A 1 77 ? 18 11.688 -2.072 1 93.12 77 ALA A O 1
ATOM 580 N N . GLU A 1 78 ? 15.812 12.008 -2.352 1 91.44 78 GLU A N 1
ATOM 581 C CA . GLU A 1 78 ? 15.945 13.461 -2.385 1 91.44 78 GLU A CA 1
ATOM 582 C C . GLU A 1 78 ? 16.25 14.016 -0.997 1 91.44 78 GLU A C 1
ATOM 584 O O . GLU A 1 78 ? 16.781 15.117 -0.869 1 91.44 78 GLU A O 1
ATOM 589 N N . THR A 1 79 ? 15.805 13.383 0.029 1 88.81 79 THR A N 1
ATOM 590 C CA . THR A 1 79 ? 16.156 13.789 1.384 1 88.81 79 THR A CA 1
ATOM 591 C C . THR A 1 79 ? 17.672 13.734 1.59 1 88.81 79 THR A C 1
ATOM 593 O O . THR A 1 79 ? 18.25 14.641 2.197 1 88.81 79 THR A O 1
ATOM 596 N N . ILE A 1 80 ? 18.234 12.797 1.033 1 83.31 80 ILE A N 1
ATOM 597 C CA . ILE A 1 80 ? 19.672 12.633 1.133 1 83.31 80 ILE A CA 1
ATOM 598 C C . ILE A 1 80 ? 20.375 13.742 0.349 1 83.31 80 ILE A C 1
ATOM 600 O O . ILE A 1 80 ? 21.406 14.266 0.789 1 83.31 80 ILE A O 1
ATOM 604 N N . GLN A 1 81 ? 19.781 14.211 -0.667 1 84.81 81 GLN A N 1
ATOM 605 C CA . GLN A 1 81 ? 20.359 15.234 -1.533 1 84.81 81 GLN A CA 1
ATOM 606 C C . GLN A 1 81 ? 20 16.641 -1.057 1 84.81 81 GLN A C 1
ATOM 608 O O . GLN A 1 81 ? 20.438 17.625 -1.636 1 84.81 81 GLN A O 1
ATOM 613 N N . GLY A 1 82 ? 19.141 16.797 -0.046 1 83.12 82 GLY A N 1
ATOM 614 C CA . GLY A 1 82 ? 18.812 18.094 0.547 1 83.12 82 GLY A CA 1
ATOM 615 C C . GLY A 1 82 ? 17.609 18.75 -0.088 1 83.12 82 GLY A C 1
ATOM 616 O O . GLY A 1 82 ? 17.375 19.953 0.115 1 83.12 82 GLY A O 1
ATOM 617 N N . GLN A 1 83 ? 16.859 18.094 -0.977 1 84.38 83 GLN A N 1
ATOM 618 C CA . GLN A 1 83 ? 15.695 18.656 -1.639 1 84.38 83 GLN A CA 1
ATOM 619 C C . GLN A 1 83 ? 14.414 17.969 -1.177 1 84.38 83 GLN A C 1
ATOM 621 O O . GLN A 1 83 ? 13.438 17.906 -1.928 1 84.38 83 GLN A O 1
ATOM 626 N N . ALA A 1 84 ? 14.305 17.547 -0.04 1 88.81 84 ALA A N 1
ATOM 627 C CA . ALA A 1 84 ? 13.211 16.703 0.444 1 88.81 84 ALA A CA 1
ATOM 628 C C . ALA A 1 84 ? 11.914 17.5 0.552 1 88.81 84 ALA A C 1
ATOM 630 O O . ALA A 1 84 ? 10.836 16.984 0.251 1 88.81 84 ALA A O 1
ATOM 631 N N . GLU A 1 85 ? 12.055 18.766 0.84 1 93.31 85 GLU A N 1
ATOM 632 C CA . GLU A 1 85 ? 10.852 19.547 1.116 1 93.31 85 GLU A CA 1
ATOM 633 C C . GLU A 1 85 ? 10.023 19.75 -0.149 1 93.31 85 GLU A C 1
ATOM 635 O O . GLU A 1 85 ? 8.836 19.438 -0.174 1 93.31 85 GLU A O 1
ATOM 640 N N . ALA A 1 86 ? 10.656 20.281 -1.17 1 92.44 86 ALA A N 1
ATOM 641 C CA . ALA A 1 86 ? 9.945 20.547 -2.418 1 92.44 86 ALA A CA 1
ATOM 642 C C . ALA A 1 86 ? 9.414 19.25 -3.021 1 92.44 86 ALA A C 1
ATOM 644 O O . ALA A 1 86 ? 8.273 19.188 -3.484 1 92.44 86 ALA A O 1
ATOM 645 N N . VAL A 1 87 ? 10.211 18.25 -2.992 1 95.19 87 VAL A N 1
ATOM 646 C CA . VAL A 1 87 ? 9.836 16.969 -3.592 1 95.19 87 VAL A CA 1
ATOM 647 C C . VAL A 1 87 ? 8.688 16.344 -2.801 1 95.19 87 VAL A C 1
ATOM 649 O O . VAL A 1 87 ? 7.75 15.797 -3.383 1 95.19 87 VAL A O 1
ATOM 652 N N . PHE A 1 88 ? 8.812 16.391 -1.51 1 96.81 88 PHE A N 1
ATOM 653 C CA . PHE A 1 88 ? 7.754 15.867 -0.658 1 96.81 88 PHE A CA 1
ATOM 654 C C . PHE A 1 88 ? 6.422 16.531 -0.979 1 96.81 88 PHE A C 1
ATOM 656 O O . PHE A 1 88 ? 5.414 15.859 -1.178 1 96.81 88 PHE A O 1
ATOM 663 N N . GLN A 1 89 ? 6.469 17.797 -1.091 1 95.81 89 GLN A N 1
ATOM 664 C CA . GLN A 1 89 ? 5.246 18.562 -1.336 1 95.81 89 GLN A CA 1
ATOM 665 C C . GLN A 1 89 ? 4.668 18.234 -2.713 1 95.81 89 GLN A C 1
ATOM 667 O O . GLN A 1 89 ? 3.457 18.078 -2.859 1 95.81 89 GLN A O 1
ATOM 672 N N . ASP A 1 90 ? 5.531 18.156 -3.682 1 96 90 ASP A N 1
ATOM 673 C CA . ASP A 1 90 ? 5.086 17.859 -5.039 1 96 90 ASP A CA 1
ATOM 674 C C . ASP A 1 90 ? 4.441 16.484 -5.121 1 96 90 ASP A C 1
ATOM 676 O O . ASP A 1 90 ? 3.404 16.312 -5.77 1 96 90 ASP A O 1
ATOM 680 N N . ILE A 1 91 ? 5.035 15.609 -4.488 1 95.94 91 ILE A N 1
ATOM 681 C CA . ILE A 1 91 ? 4.527 14.242 -4.496 1 95.94 91 ILE A CA 1
ATOM 682 C C . ILE A 1 91 ? 3.178 14.188 -3.787 1 95.94 91 ILE A C 1
ATOM 684 O O . ILE A 1 91 ? 2.225 13.594 -4.301 1 95.94 91 ILE A O 1
ATOM 688 N N . VAL A 1 92 ? 3.076 14.789 -2.613 1 97.12 92 VAL A N 1
ATOM 689 C CA . VAL A 1 92 ? 1.829 14.789 -1.854 1 97.12 92 VAL A CA 1
ATOM 690 C C . VAL A 1 92 ? 0.718 15.422 -2.684 1 97.12 92 VAL A C 1
ATOM 692 O O . VAL A 1 92 ? -0.397 14.906 -2.746 1 97.12 92 VAL A O 1
ATOM 695 N N . LYS A 1 93 ? 1.063 16.5 -3.344 1 96.38 93 LYS A N 1
ATOM 696 C CA . LYS A 1 93 ? 0.089 17.188 -4.191 1 96.38 93 LYS A CA 1
ATOM 697 C C . LYS A 1 93 ? -0.391 16.281 -5.316 1 96.38 93 LYS A C 1
ATOM 699 O O . LYS A 1 93 ? -1.596 16.141 -5.547 1 96.38 93 LYS A O 1
ATOM 704 N N . SER A 1 94 ? 0.505 15.633 -5.941 1 95.06 94 SER A N 1
ATOM 705 C CA . SER A 1 94 ? 0.178 14.773 -7.078 1 95.06 94 SER A CA 1
ATOM 706 C C . SER A 1 94 ? -0.683 13.594 -6.645 1 95.06 94 SER A C 1
ATOM 708 O O . SER A 1 94 ? -1.725 13.32 -7.246 1 95.06 94 SER A O 1
ATOM 710 N N . LEU A 1 95 ? -0.292 12.961 -5.629 1 93.5 95 LEU A N 1
ATOM 711 C CA . LEU A 1 95 ? -1.02 11.789 -5.145 1 93.5 95 LEU A CA 1
ATOM 712 C C . LEU A 1 95 ? -2.383 12.188 -4.594 1 93.5 95 LEU A C 1
ATOM 714 O O . LEU A 1 95 ? -3.361 11.453 -4.75 1 93.5 95 LEU A O 1
ATOM 718 N N . SER A 1 96 ? -2.455 13.336 -4 1 95.06 96 SER A N 1
ATOM 719 C CA . SER A 1 96 ? -3.725 13.805 -3.455 1 95.06 96 SER A CA 1
ATOM 720 C C . SER A 1 96 ? -4.723 14.117 -4.566 1 95.06 96 SER A C 1
ATOM 722 O O . SER A 1 96 ? -5.906 13.789 -4.453 1 95.06 96 SER A O 1
ATOM 724 N N . LYS A 1 97 ? -4.199 14.734 -5.633 1 93.56 97 LYS A N 1
ATOM 725 C CA . LYS A 1 97 ? -5.059 15.016 -6.777 1 93.56 97 LYS A CA 1
ATOM 726 C C . LYS A 1 97 ? -5.598 13.719 -7.387 1 93.56 97 LYS A C 1
ATOM 728 O O . LYS A 1 97 ? -6.781 13.641 -7.73 1 93.56 97 LYS A O 1
ATOM 733 N N . ALA A 1 98 ? -4.758 12.805 -7.477 1 87.38 98 ALA A N 1
ATOM 734 C CA . ALA A 1 98 ? -5.168 11.508 -8.008 1 87.38 98 ALA A CA 1
ATOM 735 C C . ALA A 1 98 ? -6.211 10.852 -7.113 1 87.38 98 ALA A C 1
ATOM 737 O O . ALA A 1 98 ? -7.152 10.219 -7.602 1 87.38 98 ALA A O 1
ATOM 738 N N . TRP A 1 99 ? -6.02 10.953 -5.844 1 88.31 99 TRP A N 1
ATOM 739 C CA . TRP A 1 99 ? -6.969 10.383 -4.891 1 88.31 99 TRP A CA 1
ATOM 740 C C . TRP A 1 99 ? -8.328 11.062 -5.004 1 88.31 99 TRP A C 1
ATOM 742 O O . TRP A 1 99 ? -9.359 10.398 -5.055 1 88.31 99 TRP A O 1
ATOM 752 N N . CYS A 1 100 ? -8.328 12.375 -5.082 1 91.81 100 CYS A N 1
ATOM 753 C CA . CYS A 1 100 ? -9.57 13.125 -5.211 1 91.81 100 CYS A CA 1
ATOM 754 C C . CYS A 1 100 ? -10.273 12.797 -6.527 1 91.81 100 CYS A C 1
ATOM 756 O O . CYS A 1 100 ? -11.5 12.82 -6.605 1 91.81 100 CYS A O 1
ATOM 758 N N . ALA A 1 101 ? -9.484 12.531 -7.566 1 85.94 101 ALA A N 1
ATOM 759 C CA . ALA A 1 101 ? -10.062 12.148 -8.852 1 85.94 101 ALA A CA 1
ATOM 760 C C . ALA A 1 101 ? -10.789 10.812 -8.75 1 85.94 101 ALA A C 1
ATOM 762 O O . ALA A 1 101 ? -11.781 10.586 -9.438 1 85.94 101 ALA A O 1
ATOM 763 N N . GLN A 1 102 ? -10.297 9.992 -7.879 1 77.31 102 GLN A N 1
ATOM 764 C CA . GLN A 1 102 ? -10.891 8.68 -7.68 1 77.31 102 GLN A CA 1
ATOM 765 C C . GLN A 1 102 ? -12.117 8.758 -6.781 1 77.31 102 GLN A C 1
ATOM 767 O O . GLN A 1 102 ? -13.031 7.938 -6.895 1 77.31 102 GLN A O 1
ATOM 772 N N . ASP A 1 103 ? -12.117 9.672 -5.852 1 83.5 103 ASP A N 1
ATOM 773 C CA . ASP A 1 103 ? -13.211 9.922 -4.918 1 83.5 103 ASP A CA 1
ATOM 774 C C . ASP A 1 103 ? -13.617 11.391 -4.93 1 83.5 103 ASP A C 1
ATOM 776 O O . ASP A 1 103 ? -13.031 12.211 -4.215 1 83.5 103 ASP A O 1
ATOM 780 N N . SER A 1 104 ? -14.648 11.633 -5.602 1 88.12 104 SER A N 1
ATOM 781 C CA . SER A 1 104 ? -15.062 13.016 -5.836 1 88.12 104 SER A CA 1
ATOM 782 C C . SER A 1 104 ? -15.617 13.648 -4.562 1 88.12 104 SER A C 1
ATOM 784 O O . SER A 1 104 ? -15.734 14.875 -4.477 1 88.12 104 SER A O 1
ATOM 786 N N . ASN A 1 105 ? -15.898 12.898 -3.535 1 90.25 105 ASN A N 1
ATOM 787 C CA . ASN A 1 105 ? -16.438 13.43 -2.293 1 90.25 105 ASN A CA 1
ATOM 788 C C . ASN A 1 105 ? -15.344 13.75 -1.284 1 90.25 105 ASN A C 1
ATOM 790 O O . ASN A 1 105 ? -15.617 14.312 -0.221 1 90.25 105 ASN A O 1
ATOM 794 N N . LEU A 1 106 ? -14.156 13.391 -1.649 1 91.81 106 LEU A N 1
ATOM 795 C CA . LEU A 1 106 ? -13.031 13.586 -0.744 1 91.81 106 LEU A CA 1
ATOM 796 C C . LEU A 1 106 ? -12.477 15.008 -0.86 1 91.81 106 LEU A C 1
ATOM 798 O O . LEU A 1 106 ? -12.102 15.445 -1.95 1 91.81 106 LEU A O 1
ATOM 802 N N . ALA A 1 107 ? -12.484 15.695 0.284 1 94.56 107 ALA A N 1
ATOM 803 C CA . ALA A 1 107 ? -11.875 17.016 0.297 1 94.56 107 ALA A CA 1
ATOM 804 C C . ALA A 1 107 ? -10.375 16.938 -0.003 1 94.56 107 ALA A C 1
ATOM 806 O O . ALA A 1 107 ? -9.688 16.047 0.49 1 94.56 107 ALA A O 1
ATOM 807 N N . TYR A 1 108 ? -9.938 17.891 -0.732 1 95.94 108 TYR A N 1
ATOM 808 C CA . TYR A 1 108 ? -8.539 17.906 -1.148 1 95.94 108 TYR A CA 1
ATOM 809 C C . TYR A 1 108 ? -7.609 17.984 0.058 1 95.94 108 TYR A C 1
ATOM 811 O O . TYR A 1 108 ? -6.578 17.312 0.098 1 95.94 108 TYR A O 1
ATOM 819 N N . GLU A 1 109 ? -7.984 18.75 0.994 1 96.56 109 GLU A N 1
ATOM 820 C CA . GLU A 1 109 ? -7.164 18.922 2.189 1 96.56 109 GLU A CA 1
ATOM 821 C C . GLU A 1 109 ? -7.078 17.625 2.986 1 96.56 109 GLU A C 1
ATOM 823 O O . GLU A 1 109 ? -6.031 17.312 3.561 1 96.56 109 GLU A O 1
ATOM 828 N N . ARG A 1 110 ? -8.18 16.938 2.963 1 94.69 110 ARG A N 1
ATOM 829 C CA . ARG A 1 110 ? -8.188 15.633 3.619 1 94.69 110 ARG A CA 1
ATOM 830 C C . ARG A 1 110 ? -7.27 14.656 2.898 1 94.69 110 ARG A C 1
ATOM 832 O O . ARG A 1 110 ? -6.547 13.891 3.537 1 94.69 110 ARG A O 1
ATOM 839 N N . ALA A 1 111 ? -7.359 14.727 1.618 1 95.38 111 ALA A N 1
ATOM 840 C CA . ALA A 1 111 ? -6.484 13.875 0.819 1 95.38 111 ALA A CA 1
ATOM 841 C C . ALA A 1 111 ? -5.016 14.203 1.079 1 95.38 111 ALA A C 1
ATOM 843 O O . ALA A 1 111 ? -4.188 13.297 1.224 1 95.38 111 ALA A O 1
ATOM 844 N N . LEU A 1 112 ? -4.672 15.469 1.185 1 97.5 112 LEU A N 1
ATOM 845 C CA . LEU A 1 112 ? -3.305 15.914 1.443 1 97.5 112 LEU A CA 1
ATOM 846 C C . LEU A 1 112 ? -2.785 15.336 2.756 1 97.5 112 LEU A C 1
ATOM 848 O O . LEU A 1 112 ? -1.664 14.828 2.814 1 97.5 112 LEU A O 1
ATOM 852 N N . LEU A 1 113 ? -3.654 15.43 3.766 1 97.25 113 LEU A N 1
ATOM 853 C CA . LEU A 1 113 ? -3.268 14.93 5.082 1 97.25 113 LEU A CA 1
ATOM 854 C C . LEU A 1 113 ? -3.078 13.414 5.055 1 97.25 113 LEU A C 1
ATOM 856 O O . LEU A 1 113 ? -2.055 12.906 5.52 1 97.25 113 LEU A O 1
ATOM 860 N N . GLY A 1 114 ? -4.055 12.742 4.434 1 95.31 114 GLY A N 1
ATOM 861 C CA . GLY A 1 114 ? -3.965 11.297 4.352 1 95.31 114 GLY A CA 1
ATOM 862 C C . GLY A 1 114 ? -2.744 10.812 3.592 1 95.31 114 GLY A C 1
ATOM 863 O O . GLY A 1 114 ? -2.012 9.945 4.07 1 95.31 114 GLY A O 1
ATOM 864 N N . VAL A 1 115 ? -2.482 11.344 2.471 1 95.69 115 VAL A N 1
ATOM 865 C CA . VAL A 1 115 ? -1.361 10.969 1.613 1 95.69 115 VAL A CA 1
ATOM 866 C C . VAL A 1 115 ? -0.045 11.234 2.34 1 95.69 115 VAL A C 1
ATOM 868 O O . VAL A 1 115 ? 0.872 10.406 2.297 1 95.69 115 VAL A O 1
ATOM 871 N N . SER A 1 116 ? 0.026 12.375 3.008 1 97.12 116 SER A N 1
ATOM 872 C CA . SER A 1 116 ? 1.242 12.711 3.74 1 97.12 116 SER A CA 1
ATOM 873 C C . SER A 1 116 ? 1.551 11.672 4.812 1 97.12 116 SER A C 1
ATOM 875 O O . SER A 1 116 ? 2.699 11.25 4.965 1 97.12 116 SER A O 1
ATOM 877 N N . VAL A 1 117 ? 0.534 11.266 5.496 1 95 117 VAL A N 1
ATOM 878 C CA . VAL A 1 117 ? 0.7 10.297 6.578 1 95 117 VAL A CA 1
ATOM 879 C C . VAL A 1 117 ? 1.12 8.945 6.004 1 95 117 VAL A C 1
ATOM 881 O O . VAL A 1 117 ? 2.037 8.305 6.52 1 95 117 VAL A O 1
ATOM 884 N N . LYS A 1 118 ? 0.476 8.578 4.934 1 92.06 118 LYS A N 1
ATOM 885 C CA . LYS A 1 118 ? 0.783 7.281 4.324 1 92.06 118 LYS A CA 1
ATOM 886 C C . LYS A 1 118 ? 2.207 7.258 3.777 1 92.06 118 LYS A C 1
ATOM 888 O O . LYS A 1 118 ? 2.91 6.254 3.91 1 92.06 118 LYS A O 1
ATOM 893 N N . LEU A 1 119 ? 2.586 8.352 3.168 1 94.69 119 LEU A N 1
ATOM 894 C CA . LEU A 1 119 ? 3.951 8.453 2.664 1 94.69 119 LEU A CA 1
ATOM 895 C C . LEU A 1 119 ? 4.961 8.352 3.803 1 94.69 119 LEU A C 1
ATOM 897 O O . LEU A 1 119 ? 5.961 7.645 3.688 1 94.69 119 LEU A O 1
ATOM 901 N N . LEU A 1 120 ? 4.688 9.062 4.883 1 94.38 120 LEU A N 1
ATOM 902 C CA . LEU A 1 120 ? 5.574 9 6.043 1 94.38 120 LEU A CA 1
ATOM 903 C C . LEU A 1 120 ? 5.684 7.574 6.562 1 94.38 120 LEU A C 1
ATOM 905 O O . LEU A 1 120 ? 6.781 7.113 6.898 1 94.38 120 LEU A O 1
ATOM 909 N N . GLU A 1 121 ? 4.625 6.93 6.617 1 89.31 121 GLU A N 1
ATOM 910 C CA . GLU A 1 121 ? 4.605 5.535 7.051 1 89.31 121 GLU A CA 1
ATOM 911 C C . GLU A 1 121 ? 5.512 4.672 6.172 1 89.31 121 GLU A C 1
ATOM 913 O O . GLU A 1 121 ? 6.293 3.865 6.68 1 89.31 121 GLU A O 1
ATOM 918 N N . TYR A 1 122 ? 5.355 4.805 4.875 1 86.38 122 TYR A N 1
ATOM 919 C CA . TYR A 1 122 ? 6.148 4.023 3.932 1 86.38 122 TYR A CA 1
ATOM 920 C C . TYR A 1 122 ? 7.629 4.352 4.059 1 86.38 122 TYR A C 1
ATOM 922 O O . TYR A 1 122 ? 8.477 3.453 4.047 1 86.38 122 TYR A O 1
ATOM 930 N N . VAL A 1 123 ? 7.949 5.625 4.176 1 90.69 123 VAL A N 1
ATOM 931 C CA . VAL A 1 123 ? 9.336 6.047 4.34 1 90.69 123 VAL A CA 1
ATOM 932 C C . VAL A 1 123 ? 9.906 5.461 5.633 1 90.69 123 VAL A C 1
ATOM 934 O O . VAL A 1 123 ? 11.039 4.977 5.656 1 90.69 123 VAL A O 1
ATOM 937 N N . ALA A 1 124 ? 9.117 5.5 6.691 1 86.5 124 ALA A N 1
ATOM 938 C CA . ALA A 1 124 ? 9.562 4.957 7.973 1 86.5 124 ALA A CA 1
ATOM 939 C C . ALA A 1 124 ? 9.891 3.473 7.852 1 86.5 124 ALA A C 1
ATOM 941 O O . ALA A 1 124 ? 10.852 2.994 8.461 1 86.5 124 ALA A O 1
ATOM 942 N N . HIS A 1 125 ? 9.102 2.795 7.117 1 78.38 125 HIS A N 1
ATOM 943 C CA . HIS A 1 125 ? 9.312 1.368 6.91 1 78.38 125 HIS A CA 1
ATOM 944 C C . HIS A 1 125 ? 10.57 1.113 6.078 1 78.38 125 HIS A C 1
ATOM 946 O O . HIS A 1 125 ? 11.352 0.213 6.391 1 78.38 125 HIS A O 1
ATOM 952 N N . LEU A 1 126 ? 10.758 1.899 5.066 1 77.06 126 LEU A N 1
ATOM 953 C CA . LEU A 1 126 ? 11.844 1.687 4.121 1 77.06 126 LEU A CA 1
ATOM 954 C C . LEU A 1 126 ? 13.156 2.248 4.664 1 77.06 126 LEU A C 1
ATOM 956 O O . LEU A 1 126 ? 14.219 1.664 4.453 1 77.06 126 LEU A O 1
ATOM 960 N N . ALA A 1 127 ? 13.078 3.311 5.234 1 88.44 127 ALA A N 1
ATOM 961 C CA . ALA A 1 127 ? 14.25 4.035 5.715 1 88.44 127 ALA A CA 1
ATOM 962 C C . ALA A 1 127 ? 13.93 4.816 6.988 1 88.44 127 ALA A C 1
ATOM 964 O O . ALA A 1 127 ? 13.711 6.031 6.938 1 88.44 127 ALA A O 1
ATOM 965 N N . PRO A 1 128 ? 13.961 4.172 8.156 1 83.88 128 PRO A N 1
ATOM 966 C CA . PRO A 1 128 ? 13.57 4.789 9.43 1 83.88 128 PRO A CA 1
ATOM 967 C C . PRO A 1 128 ? 14.312 6.094 9.703 1 83.88 128 PRO A C 1
ATOM 969 O O . PRO A 1 128 ? 13.711 7.066 10.164 1 83.88 128 PRO A O 1
ATOM 972 N N . ASP A 1 129 ? 15.633 6.156 9.352 1 88.31 129 ASP A N 1
ATOM 973 C CA . ASP A 1 129 ? 16.406 7.363 9.617 1 88.31 129 ASP A CA 1
ATOM 974 C C . ASP A 1 129 ? 15.93 8.531 8.758 1 88.31 129 ASP A C 1
ATOM 976 O O . ASP A 1 129 ? 15.898 9.672 9.211 1 88.31 129 ASP A O 1
ATOM 980 N N . VAL A 1 130 ? 15.586 8.219 7.594 1 92.5 130 VAL A N 1
ATOM 981 C CA . VAL A 1 130 ? 15.117 9.258 6.676 1 92.5 130 VAL A CA 1
ATOM 982 C C . VAL A 1 130 ? 13.75 9.766 7.117 1 92.5 130 VAL A C 1
ATOM 984 O O . VAL A 1 130 ? 13.422 10.938 6.926 1 92.5 130 VAL A O 1
ATOM 987 N N . ALA A 1 131 ? 12.953 8.883 7.695 1 93.25 131 ALA A N 1
ATOM 988 C CA . ALA A 1 131 ? 11.625 9.273 8.164 1 93.25 131 ALA A CA 1
ATOM 989 C C . ALA A 1 131 ? 11.711 10.414 9.172 1 93.25 131 ALA A C 1
ATOM 991 O O . ALA A 1 131 ? 10.875 11.32 9.172 1 93.25 131 ALA A O 1
ATOM 992 N N . ARG A 1 132 ? 12.711 10.414 10.031 1 92.5 132 ARG A N 1
ATOM 993 C CA . ARG A 1 132 ? 12.906 11.477 11.008 1 92.5 132 ARG A CA 1
ATOM 994 C C . ARG A 1 132 ? 13.188 12.812 10.328 1 92.5 132 ARG A C 1
ATOM 996 O O . ARG A 1 132 ? 12.742 13.859 10.797 1 92.5 132 ARG A O 1
ATOM 1003 N N . GLN A 1 133 ? 13.867 12.727 9.242 1 93.62 133 GLN A N 1
ATOM 1004 C CA . GLN A 1 133 ? 14.211 13.938 8.5 1 93.62 133 GLN A CA 1
ATOM 1005 C C . GLN A 1 133 ? 13.008 14.469 7.723 1 93.62 133 GLN A C 1
ATOM 1007 O O . GLN A 1 133 ? 12.906 15.672 7.48 1 93.62 133 GLN A O 1
ATOM 1012 N N . VAL A 1 134 ? 12.117 13.617 7.379 1 95 134 VAL A N 1
ATOM 1013 C CA . VAL A 1 134 ? 10.977 13.984 6.551 1 95 134 VAL A CA 1
ATOM 1014 C C . VAL A 1 134 ? 9.906 14.641 7.414 1 95 134 VAL A C 1
ATOM 1016 O O . VAL A 1 134 ? 9.016 15.328 6.898 1 95 134 VAL A O 1
ATOM 1019 N N . ALA A 1 135 ? 10.016 14.492 8.695 1 93.31 135 ALA A N 1
ATOM 1020 C CA . ALA A 1 135 ? 9.047 15.086 9.617 1 93.31 135 ALA A CA 1
ATOM 1021 C C . ALA A 1 135 ? 8.977 16.609 9.438 1 93.31 135 ALA A C 1
ATOM 1023 O O . ALA A 1 135 ? 7.895 17.188 9.477 1 93.31 135 ALA A O 1
ATOM 1024 N N . MET A 1 136 ? 10.102 17.219 9.211 1 94.06 136 MET A N 1
ATOM 1025 C CA . MET A 1 136 ? 10.133 18.672 9.078 1 94.06 136 MET A CA 1
ATOM 1026 C C . MET A 1 136 ? 9.438 19.125 7.797 1 94.06 136 MET A C 1
ATOM 1028 O O . MET A 1 136 ? 8.555 19.969 7.832 1 94.06 136 MET A O 1
ATOM 1032 N N . PRO A 1 137 ? 9.805 18.531 6.66 1 95.75 137 PRO A N 1
ATOM 1033 C CA . PRO A 1 137 ? 9.047 18.844 5.445 1 95.75 137 PRO A CA 1
ATOM 1034 C C . PRO A 1 137 ? 7.543 18.672 5.629 1 95.75 137 PRO A C 1
ATOM 1036 O O . PRO A 1 137 ? 6.762 19.484 5.129 1 95.75 137 PRO A O 1
ATOM 1039 N N . MET A 1 138 ? 7.141 17.672 6.324 1 97 138 MET A N 1
ATOM 1040 C CA . MET A 1 138 ? 5.715 17.438 6.535 1 97 138 MET A CA 1
ATOM 1041 C C . MET A 1 138 ? 5.102 18.547 7.398 1 97 138 MET A C 1
ATOM 1043 O O . MET A 1 138 ? 4.035 19.062 7.07 1 97 138 MET A O 1
ATOM 1047 N N . ARG A 1 139 ? 5.773 18.859 8.453 1 96.62 139 ARG A N 1
ATOM 1048 C CA . ARG A 1 139 ? 5.301 19.953 9.312 1 96.62 139 ARG A CA 1
ATOM 1049 C C . ARG A 1 139 ? 5.195 21.25 8.539 1 96.62 139 ARG A C 1
ATOM 1051 O O . ARG A 1 139 ? 4.203 21.969 8.648 1 96.62 139 ARG A O 1
ATOM 1058 N N . ASN A 1 140 ? 6.246 21.484 7.773 1 96.44 140 ASN A N 1
ATOM 1059 C CA . ASN A 1 140 ? 6.281 22.734 7.004 1 96.44 140 ASN A CA 1
ATOM 1060 C C . ASN A 1 140 ? 5.141 22.797 5.992 1 96.44 140 ASN A C 1
ATOM 1062 O O . ASN A 1 140 ? 4.543 23.844 5.789 1 96.44 140 ASN A O 1
ATOM 1066 N N . MET A 1 141 ? 4.883 21.719 5.422 1 96.44 141 MET A N 1
ATOM 1067 C CA . MET A 1 141 ? 3.799 21.688 4.441 1 96.44 141 MET A CA 1
ATOM 1068 C C . MET A 1 141 ? 2.465 22.016 5.094 1 96.44 141 MET A C 1
ATOM 1070 O O . MET A 1 141 ? 1.691 22.812 4.559 1 96.44 141 MET A O 1
ATOM 1074 N N . ILE A 1 142 ? 2.209 21.438 6.234 1 97.12 142 ILE A N 1
ATOM 1075 C CA . ILE A 1 142 ? 0.936 21.625 6.922 1 97.12 142 ILE A CA 1
ATOM 1076 C C . ILE A 1 142 ? 0.835 23.047 7.445 1 97.12 142 ILE A C 1
ATOM 1078 O O . ILE A 1 142 ? -0.171 23.734 7.227 1 97.12 142 ILE A O 1
ATOM 1082 N N . ASN A 1 143 ? 1.903 23.484 8.016 1 96.94 143 ASN A N 1
ATOM 1083 C CA . ASN A 1 143 ? 1.91 24.812 8.633 1 96.94 143 ASN A CA 1
ATOM 1084 C C . ASN A 1 143 ? 1.884 25.906 7.574 1 96.94 143 ASN A C 1
ATOM 1086 O O . ASN A 1 143 ? 1.299 26.969 7.797 1 96.94 143 ASN A O 1
ATOM 1090 N N . GLY A 1 144 ? 2.533 25.609 6.527 1 95.69 144 GLY A N 1
ATOM 1091 C CA . GLY A 1 144 ? 2.668 26.625 5.504 1 95.69 144 GLY A CA 1
ATOM 1092 C C . GLY A 1 144 ? 1.506 26.656 4.531 1 95.69 144 GLY A C 1
ATOM 1093 O O . GLY A 1 144 ? 1.428 27.547 3.676 1 95.69 144 GLY A O 1
ATOM 1094 N N . ASN A 1 145 ? 0.666 25.719 4.652 1 96.12 145 ASN A N 1
ATOM 1095 C CA . ASN A 1 145 ? -0.471 25.609 3.744 1 96.12 145 ASN A CA 1
ATOM 1096 C C . ASN A 1 145 ? -1.737 26.188 4.359 1 96.12 145 ASN A C 1
ATOM 1098 O O . ASN A 1 145 ? -2.422 25.531 5.137 1 96.12 145 ASN A O 1
ATOM 1102 N N . SER A 1 146 ? -2.104 27.328 3.885 1 96 146 SER A N 1
ATOM 1103 C CA . SER A 1 146 ? -3.236 28.047 4.461 1 96 146 SER A CA 1
ATOM 1104 C C . SER A 1 146 ? -4.543 27.281 4.238 1 96 146 SER A C 1
ATOM 1106 O O . SER A 1 146 ? -5.434 27.312 5.09 1 96 146 SER A O 1
ATOM 1108 N N . ALA A 1 147 ? -4.652 26.672 3.137 1 95.62 147 ALA A N 1
ATOM 1109 C CA . ALA A 1 147 ? -5.867 25.922 2.85 1 95.62 147 ALA A CA 1
ATOM 1110 C C . ALA A 1 147 ? -6.043 24.766 3.834 1 95.62 147 ALA A C 1
ATOM 1112 O O . ALA A 1 147 ? -7.152 24.5 4.305 1 95.62 147 ALA A O 1
ATOM 1113 N N . ILE A 1 148 ? -4.957 24.078 4.141 1 95.75 148 ILE A N 1
ATOM 1114 C CA . ILE A 1 148 ? -5.02 23 5.113 1 95.75 148 ILE A CA 1
ATOM 1115 C C . ILE A 1 148 ? -5.414 23.547 6.477 1 95.75 148 ILE A C 1
ATOM 1117 O O . ILE A 1 148 ? -6.281 22.984 7.152 1 95.75 148 ILE A O 1
ATOM 1121 N N . ARG A 1 149 ? -4.766 24.641 6.82 1 94.5 149 ARG A N 1
ATOM 1122 C CA . ARG A 1 149 ? -5.039 25.266 8.109 1 94.5 149 ARG A CA 1
ATOM 1123 C C . ARG A 1 149 ? -6.508 25.672 8.219 1 94.5 149 ARG A C 1
ATOM 1125 O O . ARG A 1 149 ? -7.16 25.391 9.227 1 94.5 149 ARG A O 1
ATOM 1132 N N . GLU A 1 150 ? -7.008 26.328 7.207 1 96.06 150 GLU A N 1
ATOM 1133 C CA . GLU A 1 150 ? -8.406 26.734 7.199 1 96.06 150 GLU A CA 1
ATOM 1134 C C . GLU A 1 150 ? -9.344 25.531 7.27 1 96.06 150 GLU A C 1
ATOM 1136 O O . GLU A 1 150 ? -10.375 25.594 7.941 1 96.06 150 GLU A O 1
ATOM 1141 N N . TYR A 1 151 ? -9.031 24.562 6.59 1 96.06 151 TYR A N 1
ATOM 1142 C CA . TYR A 1 151 ? -9.836 23.344 6.598 1 96.06 151 TYR A CA 1
ATOM 1143 C C . TYR A 1 151 ? -9.922 22.766 8.008 1 96.06 151 TYR A C 1
ATOM 1145 O O . TYR A 1 151 ? -11.016 22.469 8.492 1 96.06 151 TYR A O 1
ATOM 1153 N N . ILE A 1 152 ? -8.758 22.594 8.641 1 95.06 152 ILE A N 1
ATOM 1154 C CA . ILE A 1 152 ? -8.719 22 9.977 1 95.06 152 ILE A CA 1
ATOM 1155 C C . ILE A 1 152 ? -9.484 22.891 10.953 1 95.06 152 ILE A C 1
ATOM 1157 O O . ILE A 1 152 ? -10.289 22.406 11.742 1 95.06 152 ILE A O 1
ATOM 1161 N N . GLN A 1 153 ? -9.219 24.156 10.852 1 91.88 153 GLN A N 1
ATOM 1162 C CA . GLN A 1 153 ? -9.906 25.109 11.727 1 91.88 153 GLN A CA 1
ATOM 1163 C C . GLN A 1 153 ? -11.406 25.125 11.453 1 91.88 153 GLN A C 1
ATOM 1165 O O . GLN A 1 153 ? -12.211 25.266 12.383 1 91.88 153 GLN A O 1
ATOM 1170 N N . GLY A 1 154 ? -11.781 24.984 10.172 1 92.69 154 GLY A N 1
ATOM 1171 C CA . GLY A 1 154 ? -13.188 24.906 9.797 1 92.69 154 GLY A CA 1
ATOM 1172 C C . GLY A 1 154 ? -13.898 23.703 10.367 1 92.69 154 GLY A C 1
ATOM 1173 O O . GLY A 1 154 ? -15.109 23.734 10.594 1 92.69 154 GLY A O 1
ATOM 1174 N N . GLN A 1 155 ? -13.102 22.609 10.633 1 91.25 155 GLN A N 1
ATOM 1175 C CA . GLN A 1 155 ? -13.648 21.406 11.234 1 91.25 155 GLN A CA 1
ATOM 1176 C C . GLN A 1 155 ? -13.766 21.547 12.75 1 91.25 155 GLN A C 1
ATOM 1178 O O . GLN A 1 155 ? -14.305 20.656 13.422 1 91.25 155 GLN A O 1
ATOM 1183 N N . GLY A 1 156 ? -13.305 22.641 13.383 1 90.19 156 GLY A N 1
ATOM 1184 C CA . GLY A 1 156 ? -13.289 22.828 14.82 1 90.19 156 GLY A CA 1
ATOM 1185 C C . GLY A 1 156 ? -11.953 22.484 15.453 1 90.19 156 GLY A C 1
ATOM 1186 O O . GLY A 1 156 ? -11.883 22.219 16.656 1 90.19 156 GLY A O 1
ATOM 1187 N N . GLY A 1 157 ? -10.875 22.438 14.617 1 92.19 157 GLY A N 1
ATOM 1188 C CA . GLY A 1 157 ? -9.555 22.109 15.117 1 92.19 157 GLY A CA 1
ATOM 1189 C C . GLY A 1 157 ? -9.148 20.672 14.852 1 92.19 157 GLY A C 1
ATOM 1190 O O . GLY A 1 157 ? -9.945 19.875 14.344 1 92.19 157 GLY A O 1
ATOM 1191 N N . TRP A 1 158 ? -7.891 20.328 15.141 1 92.75 158 TRP A N 1
ATOM 1192 C CA . TRP A 1 158 ? -7.363 18.984 14.93 1 92.75 158 TRP A CA 1
ATOM 1193 C C . TRP A 1 158 ? -8.234 17.938 15.633 1 92.75 158 TRP A C 1
ATOM 1195 O O . TRP A 1 158 ? -8.398 16.828 15.141 1 92.75 158 TRP A O 1
ATOM 1205 N N . GLU A 1 159 ? -8.75 18.344 16.781 1 87.88 159 GLU A N 1
ATOM 1206 C CA . GLU A 1 159 ? -9.477 17.406 17.641 1 87.88 159 GLU A CA 1
ATOM 1207 C C . GLU A 1 159 ? -10.789 16.969 16.984 1 87.88 159 GLU A C 1
ATOM 1209 O O . GLU A 1 159 ? -11.383 15.969 17.391 1 87.88 159 GLU A O 1
ATOM 1214 N N . ASN A 1 160 ? -11.117 17.688 16 1 88.44 160 ASN A N 1
ATOM 1215 C CA . ASN A 1 160 ? -12.391 17.375 15.383 1 88.44 160 ASN A CA 1
ATOM 1216 C C . ASN A 1 160 ? -12.203 16.75 13.992 1 88.44 160 ASN A C 1
ATOM 1218 O O . ASN A 1 160 ? -13.164 16.625 13.227 1 88.44 160 ASN A O 1
ATOM 1222 N N . LEU A 1 161 ? -10.945 16.438 13.664 1 84.56 161 LEU A N 1
ATOM 1223 C CA . LEU A 1 161 ? -10.695 15.75 12.406 1 84.56 161 LEU A CA 1
ATOM 1224 C C . LEU A 1 161 ? -11.281 14.344 12.43 1 84.56 161 LEU A C 1
ATOM 1226 O O . LEU A 1 161 ? -11.008 13.57 13.352 1 84.56 161 LEU A O 1
ATOM 1230 N N . GLU A 1 162 ? -12.352 14.016 11.711 1 73.94 162 GLU A N 1
ATOM 1231 C CA . GLU A 1 162 ? -12.992 12.703 11.68 1 73.94 162 GLU A CA 1
ATOM 1232 C C . GLU A 1 162 ? -12.406 11.828 10.586 1 73.94 162 GLU A C 1
ATOM 1234 O O . GLU A 1 162 ? -11.93 12.336 9.562 1 73.94 162 GLU A O 1
ATOM 1239 N N . SER A 1 163 ? -12.102 10.539 10.969 1 59.47 163 SER A N 1
ATOM 1240 C CA . SER A 1 163 ? -11.695 9.594 9.938 1 59.47 163 SER A CA 1
ATOM 1241 C C . SER A 1 163 ? -12.898 9.047 9.18 1 59.47 163 SER A C 1
ATOM 1243 O O . SER A 1 163 ? -13.453 8.008 9.555 1 59.47 163 SER A O 1
ATOM 1245 N N . ARG A 1 164 ? -13.984 9.742 9.055 1 53 164 ARG A N 1
ATOM 1246 C CA . ARG A 1 164 ? -15.125 9.102 8.414 1 53 164 ARG A CA 1
ATOM 1247 C C . ARG A 1 164 ? -14.805 8.719 6.973 1 53 164 ARG A C 1
ATOM 1249 O O . ARG A 1 164 ? -13.992 9.375 6.316 1 53 164 ARG A O 1
ATOM 1256 N N . MET B 1 1 ? 17.109 -30.625 -4.953 1 45.59 1 MET B N 1
ATOM 1257 C CA . MET B 1 1 ? 15.734 -30.969 -5.305 1 45.59 1 MET B CA 1
ATOM 1258 C C . MET B 1 1 ? 15.539 -30.969 -6.816 1 45.59 1 MET B C 1
ATOM 1260 O O . MET B 1 1 ? 16.156 -30.172 -7.523 1 45.59 1 MET B O 1
ATOM 1264 N N . LYS B 1 2 ? 15.062 -31.953 -7.367 1 59.91 2 LYS B N 1
ATOM 1265 C CA . LYS B 1 2 ? 14.844 -32 -8.805 1 59.91 2 LYS B CA 1
ATOM 1266 C C . LYS B 1 2 ? 14.023 -30.812 -9.289 1 59.91 2 LYS B C 1
ATOM 1268 O O . LYS B 1 2 ? 13.094 -30.375 -8.617 1 59.91 2 LYS B O 1
ATOM 1273 N N . PRO B 1 3 ? 14.477 -30.219 -10.328 1 69.5 3 PRO B N 1
ATOM 1274 C CA . PRO B 1 3 ? 13.727 -29.062 -10.852 1 69.5 3 PRO B CA 1
ATOM 1275 C C . PRO B 1 3 ? 12.266 -29.406 -11.148 1 69.5 3 PRO B C 1
ATOM 1277 O O . PRO B 1 3 ? 11.961 -30.516 -11.57 1 69.5 3 PRO B O 1
ATOM 1280 N N . PRO B 1 4 ? 11.398 -28.641 -10.672 1 74.56 4 PRO B N 1
ATOM 1281 C CA . PRO B 1 4 ? 9.969 -28.859 -10.93 1 74.56 4 PRO B CA 1
ATOM 1282 C C . PRO B 1 4 ? 9.656 -29.031 -12.414 1 74.56 4 PRO B C 1
ATOM 1284 O O . PRO B 1 4 ? 10.133 -28.25 -13.242 1 74.56 4 PRO B O 1
ATOM 1287 N N . ARG B 1 5 ? 8.984 -30.078 -12.711 1 81.94 5 ARG B N 1
ATOM 1288 C CA . ARG B 1 5 ? 8.781 -30.453 -14.109 1 81.94 5 ARG B CA 1
ATOM 1289 C C . ARG B 1 5 ? 7.422 -29.969 -14.609 1 81.94 5 ARG B C 1
ATOM 1291 O O . ARG B 1 5 ? 7.273 -29.625 -15.781 1 81.94 5 ARG B O 1
ATOM 1298 N N . THR B 1 6 ? 6.406 -29.984 -13.703 1 91.69 6 THR B N 1
ATOM 1299 C CA . THR B 1 6 ? 5.066 -29.609 -14.141 1 91.69 6 THR B CA 1
ATOM 1300 C C . THR B 1 6 ? 4.762 -28.156 -13.758 1 91.69 6 THR B C 1
ATOM 1302 O O . THR B 1 6 ? 5.434 -27.578 -12.906 1 91.69 6 THR B O 1
ATOM 1305 N N . PHE B 1 7 ? 3.783 -27.609 -14.438 1 94.62 7 PHE B N 1
ATOM 1306 C CA . PHE B 1 7 ? 3.318 -26.25 -14.133 1 94.62 7 PHE B CA 1
ATOM 1307 C C . PHE B 1 7 ? 2.896 -26.141 -12.672 1 94.62 7 PHE B C 1
ATOM 1309 O O . PHE B 1 7 ? 3.217 -25.156 -12.008 1 94.62 7 PHE B O 1
ATOM 1316 N N . GLU B 1 8 ? 2.168 -27.156 -12.164 1 95.19 8 GLU B N 1
ATOM 1317 C CA . GLU B 1 8 ? 1.679 -27.188 -10.789 1 95.19 8 GLU B CA 1
ATOM 1318 C C . GLU B 1 8 ? 2.836 -27.219 -9.797 1 95.19 8 GLU B C 1
ATOM 1320 O O . GLU B 1 8 ? 2.807 -26.531 -8.781 1 95.19 8 GLU B O 1
ATOM 1325 N N . GLU B 1 9 ? 3.818 -28.016 -10.102 1 94.25 9 GLU B N 1
ATOM 1326 C CA . GLU B 1 9 ? 4.984 -28.094 -9.227 1 94.25 9 GLU B CA 1
ATOM 1327 C C . GLU B 1 9 ? 5.738 -26.766 -9.203 1 94.25 9 GLU B C 1
ATOM 1329 O O . GLU B 1 9 ? 6.195 -26.328 -8.148 1 94.25 9 GLU B O 1
ATOM 1334 N N . GLN B 1 10 ? 5.902 -26.219 -10.406 1 94.44 10 GLN B N 1
ATOM 1335 C CA . GLN B 1 10 ? 6.562 -24.922 -10.477 1 94.44 10 GLN B CA 1
ATOM 1336 C C . GLN B 1 10 ? 5.805 -23.875 -9.664 1 94.44 10 GLN B C 1
ATOM 1338 O O . GLN B 1 10 ? 6.41 -23.109 -8.914 1 94.44 10 GLN B O 1
ATOM 1343 N N . THR B 1 11 ? 4.492 -23.812 -9.828 1 96.12 11 THR B N 1
ATOM 1344 C CA . THR B 1 11 ? 3.656 -22.859 -9.102 1 96.12 11 THR B CA 1
ATOM 1345 C C . THR B 1 11 ? 3.82 -23.047 -7.598 1 96.12 11 THR B C 1
ATOM 1347 O O . THR B 1 11 ? 3.918 -22.062 -6.855 1 96.12 11 THR B O 1
ATOM 1350 N N . GLU B 1 12 ? 3.855 -24.25 -7.168 1 95 12 GLU B N 1
ATOM 1351 C CA . GLU B 1 12 ? 4.035 -24.547 -5.75 1 95 12 GLU B CA 1
ATOM 1352 C C . GLU B 1 12 ? 5.359 -24 -5.234 1 95 12 GLU B C 1
ATOM 1354 O O . GLU B 1 12 ? 5.406 -23.359 -4.176 1 95 12 GLU B O 1
ATOM 1359 N N . CYS B 1 13 ? 6.426 -24.297 -5.969 1 93.81 13 CYS B N 1
ATOM 1360 C CA . CYS B 1 13 ? 7.742 -23.797 -5.574 1 93.81 13 CYS B CA 1
ATOM 1361 C C . CYS B 1 13 ? 7.758 -22.281 -5.504 1 93.81 13 CYS B C 1
ATOM 1363 O O . CYS B 1 13 ? 8.328 -21.703 -4.578 1 93.81 13 CYS B O 1
ATOM 1365 N N . ILE B 1 14 ? 7.152 -21.688 -6.461 1 95.56 14 ILE B N 1
ATOM 1366 C CA . ILE B 1 14 ? 7.137 -20.219 -6.562 1 95.56 14 ILE B CA 1
ATOM 1367 C C . ILE B 1 14 ? 6.371 -19.641 -5.379 1 95.56 14 ILE B C 1
ATOM 1369 O O . ILE B 1 14 ? 6.871 -18.734 -4.695 1 95.56 14 ILE B O 1
ATOM 1373 N N . VAL B 1 15 ? 5.168 -20.078 -5.109 1 96.38 15 VAL B N 1
ATOM 1374 C CA . VAL B 1 15 ? 4.336 -19.547 -4.035 1 96.38 15 VAL B CA 1
ATOM 1375 C C . VAL B 1 15 ? 5.023 -19.781 -2.691 1 96.38 15 VAL B C 1
ATOM 1377 O O . VAL B 1 15 ? 5.023 -18.891 -1.83 1 96.38 15 VAL B O 1
ATOM 1380 N N . ASP B 1 16 ? 5.676 -20.938 -2.543 1 93.06 16 ASP B N 1
ATOM 1381 C CA . ASP B 1 16 ? 6.406 -21.219 -1.311 1 93.06 16 ASP B CA 1
ATOM 1382 C C . ASP B 1 16 ? 7.578 -20.266 -1.132 1 93.06 16 ASP B C 1
ATOM 1384 O O . ASP B 1 16 ? 7.859 -19.812 -0.017 1 93.06 16 ASP B O 1
ATOM 1388 N N . SER B 1 17 ? 8.234 -20 -2.211 1 90.88 17 SER B N 1
ATOM 1389 C CA . SER B 1 17 ? 9.359 -19.078 -2.152 1 90.88 17 SER B CA 1
ATOM 1390 C C . SER B 1 17 ? 8.898 -17.672 -1.771 1 90.88 17 SER B C 1
ATOM 1392 O O . SER B 1 17 ? 9.516 -17.016 -0.934 1 90.88 17 SER B O 1
ATOM 1394 N N . LEU B 1 18 ? 7.84 -17.203 -2.379 1 92.69 18 LEU B N 1
ATOM 1395 C CA . LEU B 1 18 ? 7.262 -15.898 -2.047 1 92.69 18 LEU B CA 1
ATOM 1396 C C . LEU B 1 18 ? 6.898 -15.828 -0.567 1 92.69 18 LEU B C 1
ATOM 1398 O O . LEU B 1 18 ? 7.246 -14.859 0.117 1 92.69 18 LEU B O 1
ATOM 1402 N N . LEU B 1 19 ? 6.246 -16.875 -0.114 1 92.06 19 LEU B N 1
ATOM 1403 C CA . LEU B 1 19 ? 5.82 -16.938 1.281 1 92.06 19 LEU B CA 1
ATOM 1404 C C . LEU B 1 19 ? 7.023 -16.875 2.219 1 92.06 19 LEU B C 1
ATOM 1406 O O . LEU B 1 19 ? 7.012 -16.125 3.203 1 92.06 19 LEU B O 1
ATOM 1410 N N . THR B 1 20 ? 8.039 -17.609 1.895 1 87.19 20 THR B N 1
ATOM 1411 C CA . THR B 1 20 ? 9.25 -17.609 2.701 1 87.19 20 THR B CA 1
ATOM 1412 C C . THR B 1 20 ? 9.883 -16.219 2.738 1 87.19 20 THR B C 1
ATOM 1414 O O . THR B 1 20 ? 10.32 -15.766 3.795 1 87.19 20 THR B O 1
ATOM 1417 N N . ASP B 1 21 ? 9.945 -15.672 1.607 1 81.38 21 ASP B N 1
ATOM 1418 C CA . ASP B 1 21 ? 10.508 -14.328 1.51 1 81.38 21 ASP B CA 1
ATOM 1419 C C . ASP B 1 21 ? 9.727 -13.336 2.371 1 81.38 21 ASP B C 1
ATOM 1421 O O . ASP B 1 21 ? 10.32 -12.461 3.01 1 81.38 21 ASP B O 1
ATOM 1425 N N . PHE B 1 22 ? 8.414 -13.359 2.322 1 84.88 22 PHE B N 1
ATOM 1426 C CA . PHE B 1 22 ? 7.562 -12.398 3.004 1 84.88 22 PHE B CA 1
ATOM 1427 C C . PHE B 1 22 ? 7.57 -12.633 4.508 1 84.88 22 PHE B C 1
ATOM 1429 O O . PHE B 1 22 ? 7.445 -11.688 5.293 1 84.88 22 PHE B O 1
ATOM 1436 N N . LEU B 1 23 ? 7.609 -13.773 4.969 1 81.69 23 LEU B N 1
ATOM 1437 C CA . LEU B 1 23 ? 7.555 -14.094 6.391 1 81.69 23 LEU B CA 1
ATOM 1438 C C . LEU B 1 23 ? 8.938 -13.977 7.027 1 81.69 23 LEU B C 1
ATOM 1440 O O . LEU B 1 23 ? 9.047 -13.781 8.234 1 81.69 23 LEU B O 1
ATOM 1444 N N . GLY B 1 24 ? 9.945 -13.578 6.332 1 66.69 24 GLY B N 1
ATOM 1445 C CA . GLY B 1 24 ? 11.289 -13.469 6.875 1 66.69 24 GLY B CA 1
ATOM 1446 C C . GLY B 1 24 ? 11.664 -14.625 7.781 1 66.69 24 GLY B C 1
ATOM 1447 O O . GLY B 1 24 ? 10.852 -15.523 8.023 1 66.69 24 GLY B O 1
ATOM 1448 N N . PRO B 1 25 ? 12.992 -14.719 8.094 1 54.97 25 PRO B N 1
ATOM 1449 C CA . PRO B 1 25 ? 13.273 -15.703 9.141 1 54.97 25 PRO B CA 1
ATOM 1450 C C . PRO B 1 25 ? 12.477 -15.453 10.422 1 54.97 25 PRO B C 1
ATOM 1452 O O . PRO B 1 25 ? 11.867 -16.391 10.961 1 54.97 25 PRO B O 1
ATOM 1455 N N . SER B 1 26 ? 12.844 -14.641 11.5 1 46.5 26 SER B N 1
ATOM 1456 C CA . SER B 1 26 ? 12.188 -14.383 12.781 1 46.5 26 SER B CA 1
ATOM 1457 C C . SER B 1 26 ? 11.062 -13.367 12.633 1 46.5 26 SER B C 1
ATOM 1459 O O . SER B 1 26 ? 11.266 -12.164 12.844 1 46.5 26 SER B O 1
ATOM 1461 N N . CYS B 1 27 ? 10.367 -13.367 11.812 1 39.34 27 CYS B N 1
ATOM 1462 C CA . CYS B 1 27 ? 9.586 -12.156 11.57 1 39.34 27 CYS B CA 1
ATOM 1463 C C . CYS B 1 27 ? 8.648 -11.875 12.734 1 39.34 27 CYS B C 1
ATOM 1465 O O . CYS B 1 27 ? 7.758 -12.672 13.031 1 39.34 27 CYS B O 1
ATOM 1467 N N . GLN B 1 28 ? 9.219 -11.32 13.711 1 33.31 28 GLN B N 1
ATOM 1468 C CA . GLN B 1 28 ? 8.461 -10.852 14.875 1 33.31 28 GLN B CA 1
ATOM 1469 C C . GLN B 1 28 ? 7.332 -9.922 14.453 1 33.31 28 GLN B C 1
ATOM 1471 O O . GLN B 1 28 ? 7.555 -8.945 13.734 1 33.31 28 GLN B O 1
ATOM 1476 N N . VAL B 1 29 ? 6.25 -10.453 14.367 1 35.84 29 VAL B N 1
ATOM 1477 C CA . VAL B 1 29 ? 4.945 -9.906 14.016 1 35.84 29 VAL B CA 1
ATOM 1478 C C . VAL B 1 29 ? 4.676 -8.648 14.828 1 35.84 29 VAL B C 1
ATOM 1480 O O . VAL B 1 29 ? 4.652 -8.695 16.062 1 35.84 29 VAL B O 1
ATOM 1483 N N . ALA B 1 30 ? 5.113 -7.527 14.469 1 34.12 30 ALA B N 1
ATOM 1484 C CA . ALA B 1 30 ? 4.484 -6.438 15.211 1 34.12 30 ALA B CA 1
ATOM 1485 C C . ALA B 1 30 ? 2.971 -6.449 15.023 1 34.12 30 ALA B C 1
ATOM 1487 O O . ALA B 1 30 ? 2.48 -6.402 13.891 1 34.12 30 ALA B O 1
ATOM 1488 N N . ASN B 1 31 ? 2.24 -7.281 15.734 1 31.31 31 ASN B N 1
ATOM 1489 C CA . ASN B 1 31 ? 0.782 -7.301 15.773 1 31.31 31 ASN B CA 1
ATOM 1490 C C . ASN B 1 31 ? 0.21 -5.91 16.031 1 31.31 31 ASN B C 1
ATOM 1492 O O . ASN B 1 31 ? 0.313 -5.387 17.141 1 31.31 31 ASN B O 1
ATOM 1496 N N . ARG B 1 32 ? 0.319 -5.09 15.188 1 31.52 32 ARG B N 1
ATOM 1497 C CA . ARG B 1 32 ? -0.402 -3.873 15.547 1 31.52 32 ARG B CA 1
ATOM 1498 C C . ARG B 1 32 ? -1.888 -4.156 15.75 1 31.52 32 ARG B C 1
ATOM 1500 O O . ARG B 1 32 ? -2.561 -4.637 14.836 1 31.52 32 ARG B O 1
ATOM 1507 N N . SER B 1 33 ? -2.307 -4.668 16.891 1 31.36 33 SER B N 1
ATOM 1508 C CA . SER B 1 33 ? -3.705 -4.715 17.297 1 31.36 33 SER B CA 1
ATOM 1509 C C . SER B 1 33 ? -4.457 -3.463 16.859 1 31.36 33 SER B C 1
ATOM 1511 O O . SER B 1 33 ? -4.086 -2.346 17.219 1 31.36 33 SER B O 1
ATOM 1513 N N . LEU B 1 34 ? -4.934 -3.574 15.742 1 32.94 34 LEU B N 1
ATOM 1514 C CA . LEU B 1 34 ? -5.922 -2.559 15.398 1 32.94 34 LEU B CA 1
ATOM 1515 C C . LEU B 1 34 ? -6.988 -2.441 16.484 1 32.94 34 LEU B C 1
ATOM 1517 O O . LEU B 1 34 ? -7.922 -3.246 16.531 1 32.94 34 LEU B O 1
ATOM 1521 N N . ARG B 1 35 ? -6.723 -2.234 17.609 1 31.16 35 ARG B N 1
ATOM 1522 C CA . ARG B 1 35 ? -7.832 -1.968 18.516 1 31.16 35 ARG B CA 1
ATOM 1523 C C . ARG B 1 35 ? -8.742 -0.875 17.969 1 31.16 35 ARG B C 1
ATOM 1525 O O . ARG B 1 35 ? -8.273 0.19 17.562 1 31.16 35 ARG B O 1
ATOM 1532 N N . GLY B 1 36 ? -9.883 -1.255 17.422 1 32.88 36 GLY B N 1
ATOM 1533 C CA . GLY B 1 36 ? -11.016 -0.381 17.141 1 32.88 36 GLY B CA 1
ATOM 1534 C C . GLY B 1 36 ? -11.141 0.765 18.125 1 32.88 36 GLY B C 1
ATOM 1535 O O . GLY B 1 36 ? -11.18 0.546 19.344 1 32.88 36 GLY B O 1
ATOM 1536 N N . VAL B 1 37 ? -10.523 1.709 17.875 1 34.62 37 VAL B N 1
ATOM 1537 C CA . VAL B 1 37 ? -10.82 2.867 18.719 1 34.62 37 VAL B CA 1
ATOM 1538 C C . VAL B 1 37 ? -12.336 2.979 18.906 1 34.62 37 VAL B C 1
ATOM 1540 O O . VAL B 1 37 ? -13.086 3.111 17.953 1 34.62 37 VAL B O 1
ATOM 1543 N N . ASP B 1 38 ? -12.805 2.363 19.938 1 34 38 ASP B N 1
ATOM 1544 C CA . ASP B 1 38 ? -14.156 2.668 20.406 1 34 38 ASP B CA 1
ATOM 1545 C C . ASP B 1 38 ? -14.445 4.164 20.312 1 34 38 ASP B C 1
ATOM 1547 O O . ASP B 1 38 ? -13.703 4.98 20.859 1 34 38 ASP B O 1
ATOM 1551 N N . GLU B 1 39 ? -15.18 4.52 19.312 1 37.47 39 GLU B N 1
ATOM 1552 C CA . GLU B 1 39 ? -15.844 5.82 19.281 1 37.47 39 GLU B CA 1
ATOM 1553 C C . GLU B 1 39 ? -16.5 6.145 20.625 1 37.47 39 GLU B C 1
ATOM 1555 O O . GLU B 1 39 ? -17.516 5.555 20.969 1 37.47 39 GLU B O 1
ATOM 1560 N N . THR B 1 40 ? -15.812 6.172 21.688 1 34.81 40 THR B N 1
ATOM 1561 C CA . THR B 1 40 ? -16.594 6.715 22.797 1 34.81 40 THR B CA 1
ATOM 1562 C C . THR B 1 40 ? -17.109 8.109 22.453 1 34.81 40 THR B C 1
ATOM 1564 O O . THR B 1 40 ? -16.344 8.984 22.047 1 34.81 40 THR B O 1
ATOM 1567 N N . ASP B 1 41 ? -18.312 8.227 21.938 1 36.78 41 ASP B N 1
ATOM 1568 C CA . ASP B 1 41 ? -19.172 9.398 21.781 1 36.78 41 ASP B CA 1
ATOM 1569 C C . ASP B 1 41 ? -19 10.352 22.969 1 36.78 41 ASP B C 1
ATOM 1571 O O . ASP B 1 41 ? -19.906 10.484 23.797 1 36.78 41 ASP B O 1
ATOM 1575 N N . SER B 1 42 ? -18.156 10.281 23.906 1 35.81 42 SER B N 1
ATOM 1576 C CA . SER B 1 42 ? -18.5 11.281 24.922 1 35.81 42 SER B CA 1
ATOM 1577 C C . SER B 1 42 ? -18.578 12.68 24.312 1 35.81 42 SER B C 1
ATOM 1579 O O . SER B 1 42 ? -17.688 13.078 23.562 1 35.81 42 SER B O 1
ATOM 1581 N N . GLY B 1 43 ? -19.672 13.305 23.906 1 37.78 43 GLY B N 1
ATOM 1582 C CA . GLY B 1 43 ? -20.094 14.664 23.625 1 37.78 43 GLY B CA 1
ATOM 1583 C C . GLY B 1 43 ? -19.156 15.719 24.188 1 37.78 43 GLY B C 1
ATOM 1584 O O . GLY B 1 43 ? -19.516 16.891 24.25 1 37.78 43 GLY B O 1
ATOM 1585 N N . GLU B 1 44 ? -18.375 15.438 25.172 1 45.97 44 GLU B N 1
ATOM 1586 C CA . GLU B 1 44 ? -17.625 16.578 25.688 1 45.97 44 GLU B CA 1
ATOM 1587 C C . GLU B 1 44 ? -16.641 17.094 24.656 1 45.97 44 GLU B C 1
ATOM 1589 O O . GLU B 1 44 ? -16.156 16.344 23.797 1 45.97 44 GLU B O 1
ATOM 1594 N N . ALA B 1 45 ? -16.469 18.391 24.438 1 49.72 45 ALA B N 1
ATOM 1595 C CA . ALA B 1 45 ? -15.5 19.141 23.625 1 49.72 45 ALA B CA 1
ATOM 1596 C C . ALA B 1 45 ? -14.172 18.391 23.531 1 49.72 45 ALA B C 1
ATOM 1598 O O . ALA B 1 45 ? -13.492 18.188 24.547 1 49.72 45 ALA B O 1
ATOM 1599 N N . CYS B 1 46 ? -14 17.391 22.734 1 56.28 46 CYS B N 1
ATOM 1600 C CA . CYS B 1 46 ? -12.852 16.484 22.688 1 56.28 46 CYS B CA 1
ATOM 1601 C C . CYS B 1 46 ? -11.547 17.266 22.703 1 56.28 46 CYS B C 1
ATOM 1603 O O . CYS B 1 46 ? -11.344 18.172 21.906 1 56.28 46 CYS B O 1
ATOM 1605 N N . SER B 1 47 ?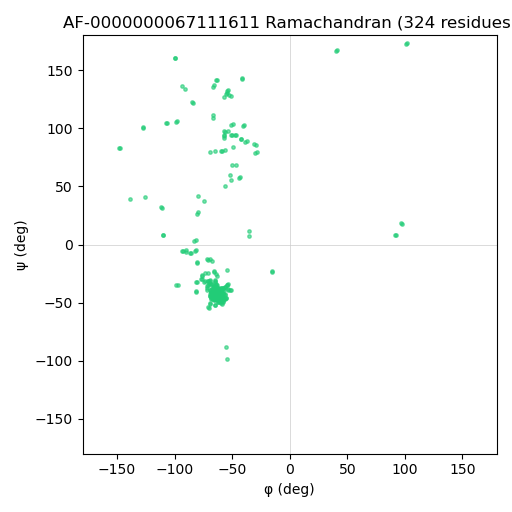 -10.875 17.516 23.891 1 76.69 47 SER B N 1
ATOM 1606 C CA . SER B 1 47 ? -9.555 18.062 24.172 1 76.69 47 SER B CA 1
ATOM 1607 C C . SER B 1 47 ? -8.508 17.5 23.203 1 76.69 47 SER B C 1
ATOM 1609 O O . SER B 1 47 ? -8.75 16.5 22.531 1 76.69 47 SER B O 1
ATOM 1611 N N . PHE B 1 48 ? -7.645 18.375 22.891 1 84.75 48 PHE B N 1
ATOM 1612 C CA . PHE B 1 48 ? -6.504 18 22.062 1 84.75 48 PHE B CA 1
ATOM 1613 C C . PHE B 1 48 ? -5.812 16.766 22.641 1 84.75 48 PHE B C 1
ATOM 1615 O O . PHE B 1 48 ? -5.176 16.828 23.703 1 84.75 48 PHE B O 1
ATOM 1622 N N . ASP B 1 49 ? -6.215 15.641 22.125 1 86.62 49 ASP B N 1
ATOM 1623 C CA . ASP B 1 49 ? -5.562 14.367 22.422 1 86.62 49 ASP B CA 1
ATOM 1624 C C . ASP B 1 49 ? -4.75 13.883 21.234 1 86.62 49 ASP B C 1
ATOM 1626 O O . ASP B 1 49 ? -5.309 13.359 20.266 1 86.62 49 ASP B O 1
ATOM 1630 N N . VAL B 1 50 ? -3.473 14.016 21.312 1 88.38 50 VAL B N 1
ATOM 1631 C CA . VAL B 1 50 ? -2.562 13.805 20.188 1 88.38 50 VAL B CA 1
ATOM 1632 C C . VAL B 1 50 ? -2.641 12.352 19.719 1 88.38 50 VAL B C 1
ATOM 1634 O O . VAL B 1 50 ? -2.541 12.07 18.516 1 88.38 50 VAL B O 1
ATOM 1637 N N . ALA B 1 51 ? -2.787 11.406 20.625 1 84.19 51 ALA B N 1
ATOM 1638 C CA . ALA B 1 51 ? -2.867 10 20.266 1 84.19 51 ALA B CA 1
ATOM 1639 C C . ALA B 1 51 ? -4.102 9.719 19.406 1 84.19 51 ALA B C 1
ATOM 1641 O O . ALA B 1 51 ? -4.031 8.969 18.438 1 84.19 51 ALA B O 1
ATOM 1642 N N . ILE B 1 52 ? -5.188 10.359 19.766 1 83.31 52 ILE B N 1
ATOM 1643 C CA . ILE B 1 52 ? -6.441 10.18 19.031 1 83.31 52 ILE B CA 1
ATOM 1644 C C . ILE B 1 52 ? -6.32 10.797 17.641 1 83.31 52 ILE B C 1
ATOM 1646 O O . ILE B 1 52 ? -6.699 10.172 16.641 1 83.31 52 ILE B O 1
ATOM 1650 N N . ILE B 1 53 ? -5.781 12.016 17.578 1 90.75 53 ILE B N 1
ATOM 1651 C CA . ILE B 1 53 ? -5.652 12.727 16.312 1 90.75 53 ILE B CA 1
ATOM 1652 C C . ILE B 1 53 ? -4.715 11.969 15.375 1 90.75 53 ILE B C 1
ATOM 1654 O O . ILE B 1 53 ? -5.031 11.758 14.203 1 90.75 53 ILE B O 1
ATOM 1658 N N . ALA B 1 54 ? -3.545 11.531 15.945 1 90.44 54 ALA B N 1
ATOM 1659 C CA . ALA B 1 54 ? -2.607 10.734 15.156 1 90.44 54 ALA B CA 1
ATOM 1660 C C . ALA B 1 54 ? -3.262 9.445 14.656 1 90.44 54 ALA B C 1
ATOM 1662 O O . ALA B 1 54 ? -3.078 9.055 13.5 1 90.44 54 ALA B O 1
ATOM 1663 N N . GLY B 1 55 ? -4.043 8.828 15.508 1 85.56 55 GLY B N 1
ATOM 1664 C CA . GLY B 1 55 ? -4.781 7.641 15.109 1 85.56 55 GLY B CA 1
ATOM 1665 C C . GLY B 1 55 ? -5.758 7.898 13.977 1 85.56 55 GLY B C 1
ATOM 1666 O O . GLY B 1 55 ? -5.824 7.125 13.023 1 85.56 55 GLY B O 1
ATOM 1667 N N . ARG B 1 56 ? -6.473 8.977 14.062 1 87 56 ARG B N 1
ATOM 1668 C CA . ARG B 1 56 ? -7.422 9.344 13.016 1 87 56 ARG B CA 1
ATOM 1669 C C . ARG B 1 56 ? -6.703 9.648 11.711 1 87 56 ARG B C 1
ATOM 1671 O O . ARG B 1 56 ? -7.176 9.273 10.633 1 87 56 ARG B O 1
ATOM 1678 N N . LEU B 1 57 ? -5.57 10.289 11.773 1 92.75 57 LEU B N 1
ATOM 1679 C CA . LEU B 1 57 ? -4.793 10.609 10.578 1 92.75 57 LEU B CA 1
ATOM 1680 C C . LEU B 1 57 ? -4.211 9.344 9.953 1 92.75 57 LEU B C 1
ATOM 1682 O O . LEU B 1 57 ? -4.191 9.203 8.727 1 92.75 57 LEU B O 1
ATOM 1686 N N . ARG B 1 58 ? -3.76 8.406 10.82 1 87.56 58 ARG B N 1
ATOM 1687 C CA . ARG B 1 58 ? -3.307 7.113 10.32 1 87.56 58 ARG B CA 1
ATOM 1688 C C . ARG B 1 58 ? -4.43 6.387 9.578 1 87.56 58 ARG B C 1
ATOM 1690 O O . ARG B 1 58 ? -4.211 5.832 8.5 1 87.56 58 ARG B O 1
ATOM 1697 N N . MET B 1 59 ? -5.57 6.441 10.141 1 82.5 59 MET B N 1
ATOM 1698 C CA . MET B 1 59 ? -6.727 5.809 9.508 1 82.5 59 MET B CA 1
ATOM 1699 C C . MET B 1 59 ? -7.035 6.465 8.164 1 82.5 59 MET B C 1
ATOM 1701 O O . MET B 1 59 ? -7.363 5.777 7.195 1 82.5 59 MET B O 1
ATOM 1705 N N . LEU B 1 60 ? -6.957 7.773 8.172 1 89.81 60 LEU B N 1
ATOM 1706 C CA . LEU B 1 60 ? -7.164 8.5 6.926 1 89.81 60 LEU B CA 1
ATOM 1707 C C . LEU B 1 60 ? -6.129 8.094 5.883 1 89.81 60 LEU B C 1
ATOM 1709 O O . LEU B 1 60 ? -6.477 7.812 4.734 1 89.81 60 LEU B O 1
ATOM 1713 N N . GLY B 1 61 ? -4.82 8.039 6.238 1 91.38 61 GLY B N 1
ATOM 1714 C CA . GLY B 1 61 ? -3.781 7.566 5.336 1 91.38 61 GLY B CA 1
ATOM 1715 C C . GLY B 1 61 ? -4.039 6.164 4.82 1 91.38 61 GLY B C 1
ATOM 1716 O O . GLY B 1 61 ? -3.809 5.879 3.643 1 91.38 61 GLY B O 1
ATOM 1717 N N . ASP B 1 62 ? -4.566 5.348 5.641 1 82.62 62 ASP B N 1
ATOM 1718 C CA . ASP B 1 62 ? -4.836 3.963 5.277 1 82.62 62 ASP B CA 1
ATOM 1719 C C . ASP B 1 62 ? -5.906 3.879 4.191 1 82.62 62 ASP B C 1
ATOM 1721 O O . ASP B 1 62 ? -6.004 2.871 3.486 1 82.62 62 ASP B O 1
ATOM 1725 N N . LYS B 1 63 ? -6.719 4.867 4.074 1 83.19 63 LYS B N 1
ATOM 1726 C CA . LYS B 1 63 ? -7.758 4.875 3.049 1 83.19 63 LYS B CA 1
ATOM 1727 C C . LYS B 1 63 ? -7.164 5.125 1.665 1 83.19 63 LYS B C 1
ATOM 1729 O O . LYS B 1 63 ? -7.777 4.789 0.65 1 83.19 63 LYS B O 1
ATOM 1734 N N . PHE B 1 64 ? -6.109 5.855 1.489 1 84.25 64 PHE B N 1
ATOM 1735 C CA . PHE B 1 64 ? -5.504 6.129 0.192 1 84.25 64 PHE B CA 1
ATOM 1736 C C . PHE B 1 64 ? -5.203 4.832 -0.55 1 84.25 64 PHE B C 1
ATOM 1738 O O . PHE B 1 64 ? -5.445 4.73 -1.755 1 84.25 64 PHE B O 1
ATOM 1745 N N . ASN B 1 65 ? -4.836 3.682 -0.017 1 77.81 65 ASN B N 1
ATOM 1746 C CA . ASN B 1 65 ? -4.699 2.324 -0.535 1 77.81 65 ASN B CA 1
ATOM 1747 C C . ASN B 1 65 ? -5.496 1.324 0.297 1 77.81 65 ASN B C 1
ATOM 1749 O O . ASN B 1 65 ? -5.039 0.207 0.542 1 77.81 65 ASN B O 1
ATOM 1753 N N . GLY B 1 66 ? -6.523 1.925 0.518 1 76.31 66 GLY B N 1
ATOM 1754 C CA . GLY B 1 66 ? -7.332 1.21 1.492 1 76.31 66 GLY B CA 1
ATOM 1755 C C . GLY B 1 66 ? -7.988 -0.036 0.926 1 76.31 66 GLY B C 1
ATOM 1756 O O . GLY B 1 66 ? -8.242 -0.997 1.655 1 76.31 66 GLY B O 1
ATOM 1757 N N . GLU B 1 67 ? -8.125 0.051 -0.366 1 81.12 67 GLU B N 1
ATOM 1758 C CA . GLU B 1 67 ? -8.781 -1.112 -0.963 1 81.12 67 GLU B CA 1
ATOM 1759 C C . GLU B 1 67 ? -7.934 -2.371 -0.779 1 81.12 67 GLU B C 1
ATOM 1761 O O . GLU B 1 67 ? -8.469 -3.441 -0.48 1 81.12 67 GLU B O 1
ATOM 1766 N N . LEU B 1 68 ? -6.711 -2.289 -0.977 1 85.69 68 LEU B N 1
ATOM 1767 C CA . LEU B 1 68 ? -5.812 -3.424 -0.794 1 85.69 68 LEU B CA 1
ATOM 1768 C C . LEU B 1 68 ? -5.801 -3.879 0.662 1 85.69 68 LEU B C 1
ATOM 1770 O O . LEU B 1 68 ? -5.898 -5.074 0.945 1 85.69 68 LEU B O 1
ATOM 1774 N N . GLU B 1 69 ? -5.711 -2.955 1.538 1 81.75 69 GLU B N 1
ATOM 1775 C CA . GLU B 1 69 ? -5.699 -3.268 2.963 1 81.75 69 GLU B CA 1
ATOM 1776 C C . GLU B 1 69 ? -7.02 -3.898 3.4 1 81.75 69 GLU B C 1
ATOM 1778 O O . GLU B 1 69 ? -7.027 -4.879 4.152 1 81.75 69 GLU B O 1
ATOM 1783 N N . ALA B 1 70 ? -8.07 -3.311 3 1 86.06 70 ALA B N 1
ATOM 1784 C CA . ALA B 1 70 ? -9.383 -3.863 3.305 1 86.06 70 ALA B CA 1
ATOM 1785 C C . ALA B 1 70 ? -9.531 -5.273 2.736 1 86.06 70 ALA B C 1
ATOM 1787 O O . ALA B 1 70 ? -10.094 -6.156 3.387 1 86.06 70 ALA B O 1
ATOM 1788 N N . SER B 1 71 ? -9.07 -5.469 1.56 1 92.19 71 SER B N 1
ATOM 1789 C CA . SER B 1 71 ? -9.117 -6.773 0.913 1 92.19 71 SER B CA 1
ATOM 1790 C C . SER B 1 71 ? -8.312 -7.809 1.698 1 92.19 71 SER B C 1
ATOM 1792 O O . SER B 1 71 ? -8.781 -8.93 1.914 1 92.19 71 SER B O 1
ATOM 1794 N N . ALA B 1 72 ? -7.133 -7.41 2.119 1 91 72 ALA B N 1
ATOM 1795 C CA . ALA B 1 72 ? -6.301 -8.32 2.904 1 91 72 ALA B CA 1
ATOM 1796 C C . ALA B 1 72 ? -6.992 -8.703 4.207 1 91 72 ALA B C 1
ATOM 1798 O O . ALA B 1 72 ? -6.98 -9.875 4.598 1 91 72 ALA B O 1
ATOM 1799 N N . LYS B 1 73 ? -7.586 -7.789 4.836 1 88.88 73 LYS B N 1
ATOM 1800 C CA . LYS B 1 73 ? -8.297 -8.055 6.082 1 88.88 73 LYS B CA 1
ATOM 1801 C C . LYS B 1 73 ? -9.492 -8.984 5.848 1 88.88 73 LYS B C 1
ATOM 1803 O O . LYS B 1 73 ? -9.773 -9.859 6.668 1 88.88 73 LYS B O 1
ATOM 1808 N N . SER B 1 74 ? -10.172 -8.766 4.762 1 92.19 74 SER B N 1
ATOM 1809 C CA . SER B 1 74 ? -11.266 -9.656 4.387 1 92.19 74 SER B CA 1
ATOM 1810 C C . SER B 1 74 ? -10.773 -11.086 4.188 1 92.19 74 SER B C 1
ATOM 1812 O O . SER B 1 74 ? -11.414 -12.039 4.641 1 92.19 74 SER B O 1
ATOM 1814 N N . ILE B 1 75 ? -9.688 -11.266 3.52 1 93.94 75 ILE B N 1
ATOM 1815 C CA . ILE B 1 75 ? -9.094 -12.578 3.283 1 93.94 75 ILE B CA 1
ATOM 1816 C C . ILE B 1 75 ? -8.742 -13.234 4.617 1 93.94 75 ILE B C 1
ATOM 1818 O O . ILE B 1 75 ? -9.047 -14.406 4.84 1 93.94 75 ILE B O 1
ATOM 1822 N N . ILE B 1 76 ? -8.18 -12.484 5.5 1 93.69 76 ILE B N 1
ATOM 1823 C CA . ILE B 1 76 ? -7.781 -12.992 6.805 1 93.69 76 ILE B CA 1
ATOM 1824 C C . ILE B 1 76 ? -9.008 -13.469 7.574 1 93.69 76 ILE B C 1
ATOM 1826 O O . ILE B 1 76 ? -9.031 -14.578 8.109 1 93.69 76 ILE B O 1
ATOM 1830 N N . ALA B 1 77 ? -9.984 -12.609 7.605 1 93.12 77 ALA B N 1
ATOM 1831 C CA . ALA B 1 77 ? -11.211 -12.945 8.312 1 93.12 77 ALA B CA 1
ATOM 1832 C C . ALA B 1 77 ? -11.852 -14.211 7.738 1 93.12 77 ALA B C 1
ATOM 1834 O O . ALA B 1 77 ? -12.258 -15.102 8.484 1 93.12 77 ALA B O 1
ATOM 1835 N N . GLU B 1 78 ? -11.883 -14.297 6.434 1 91.44 78 GLU B N 1
ATOM 1836 C CA . G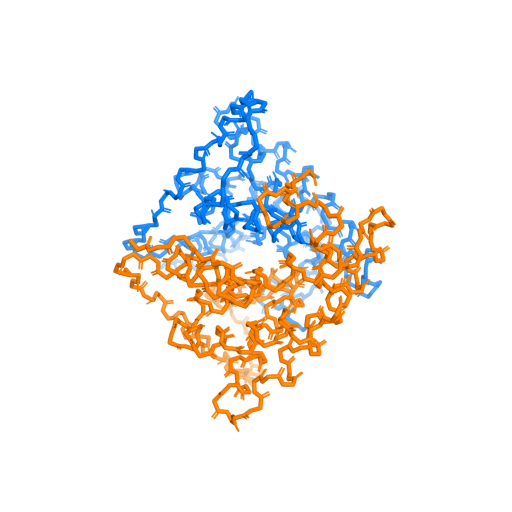LU B 1 78 ? -12.57 -15.391 5.77 1 91.44 78 GLU B CA 1
ATOM 1837 C C . GLU B 1 78 ? -11.742 -16.672 5.82 1 91.44 78 GLU B C 1
ATOM 1839 O O . GLU B 1 78 ? -12.281 -17.781 5.68 1 91.44 78 GLU B O 1
ATOM 1844 N N . THR B 1 79 ? -10.461 -16.578 5.852 1 88.62 79 THR B N 1
ATOM 1845 C CA . THR B 1 79 ? -9.617 -17.75 6.023 1 88.62 79 THR B CA 1
ATOM 1846 C C . THR B 1 79 ? -9.938 -18.453 7.336 1 88.62 79 THR B C 1
ATOM 1848 O O . THR B 1 79 ? -10 -19.688 7.383 1 88.62 79 THR B O 1
ATOM 1851 N N . ILE B 1 80 ? -10.203 -17.719 8.281 1 82.81 80 ILE B N 1
ATOM 1852 C CA . ILE B 1 80 ? -10.547 -18.25 9.594 1 82.81 80 ILE B CA 1
ATOM 1853 C C . ILE B 1 80 ? -11.914 -18.938 9.531 1 82.81 80 ILE B C 1
ATOM 1855 O O . ILE B 1 80 ? -12.117 -19.984 10.133 1 82.81 80 ILE B O 1
ATOM 1859 N N . GLN B 1 81 ? -12.773 -18.484 8.703 1 84.5 81 GLN B N 1
ATOM 1860 C CA . GLN B 1 81 ? -14.133 -19.016 8.586 1 84.5 81 GLN B CA 1
ATOM 1861 C C . GLN B 1 81 ? -14.195 -20.141 7.555 1 84.5 81 GLN B C 1
ATOM 1863 O O . GLN B 1 81 ? -15.258 -20.734 7.344 1 84.5 81 GLN B O 1
ATOM 1868 N N . GLY B 1 82 ? -13.109 -20.453 6.82 1 82.69 82 GLY B N 1
ATOM 1869 C CA . GLY B 1 82 ? -13.039 -21.578 5.898 1 82.69 82 GLY B CA 1
ATOM 1870 C C . GLY B 1 82 ? -13.445 -21.219 4.484 1 82.69 82 GLY B C 1
ATOM 1871 O O . GLY B 1 82 ? -13.688 -22.094 3.656 1 82.69 82 GLY B O 1
ATOM 1872 N N . GLN B 1 83 ? -13.664 -19.938 4.148 1 84.12 83 GLN B N 1
ATOM 1873 C CA . GLN B 1 83 ? -14.062 -19.5 2.812 1 84.12 83 GLN B CA 1
ATOM 1874 C C . GLN B 1 83 ? -12.953 -18.719 2.133 1 84.12 83 GLN B C 1
ATOM 1876 O O . GLN B 1 83 ? -13.219 -17.859 1.288 1 84.12 83 GLN B O 1
ATOM 1881 N N . ALA B 1 84 ? -11.781 -18.969 2.357 1 88.5 84 ALA B N 1
ATOM 1882 C CA . ALA B 1 84 ? -10.648 -18.156 1.928 1 88.5 84 ALA B CA 1
ATOM 1883 C C . ALA B 1 84 ? -10.445 -18.25 0.418 1 88.5 84 ALA B C 1
ATOM 1885 O O . ALA B 1 84 ? -10.109 -17.25 -0.234 1 88.5 84 ALA B O 1
ATOM 1886 N N . GLU B 1 85 ? -10.789 -19.391 -0.12 1 93.31 85 GLU B N 1
ATOM 1887 C CA . GLU B 1 85 ? -10.477 -19.594 -1.53 1 93.31 85 GLU B CA 1
ATOM 1888 C C . GLU B 1 85 ? -11.352 -18.734 -2.428 1 93.31 85 GLU B C 1
ATOM 1890 O O . GLU B 1 85 ? -10.836 -17.984 -3.266 1 93.31 85 GLU B O 1
ATOM 1895 N N . ALA B 1 86 ? -12.648 -18.844 -2.254 1 92.44 86 ALA B N 1
ATOM 1896 C CA . ALA B 1 86 ? -13.562 -18.062 -3.08 1 92.44 86 ALA B CA 1
ATOM 1897 C C . ALA B 1 86 ? -13.344 -16.578 -2.881 1 92.44 86 ALA B C 1
ATOM 1899 O O . ALA B 1 86 ? -13.328 -15.805 -3.848 1 92.44 86 ALA B O 1
ATOM 1900 N N . VAL B 1 87 ? -13.164 -16.188 -1.666 1 95.19 87 VAL B N 1
ATOM 1901 C CA . VAL B 1 87 ? -13.008 -14.773 -1.344 1 95.19 87 VAL B CA 1
ATOM 1902 C C . VAL B 1 87 ? -11.695 -14.258 -1.921 1 95.19 87 VAL B C 1
ATOM 1904 O O . VAL B 1 87 ? -11.641 -13.148 -2.469 1 95.19 87 VAL B O 1
ATOM 1907 N N . PHE B 1 88 ? -10.664 -15.031 -1.752 1 96.75 88 PHE B N 1
ATOM 1908 C CA . PHE B 1 88 ? -9.367 -14.664 -2.309 1 96.75 88 PHE B CA 1
ATOM 1909 C C . PHE B 1 88 ? -9.469 -14.422 -3.809 1 96.75 88 PHE B C 1
ATOM 1911 O O . PHE B 1 88 ? -9.016 -13.391 -4.309 1 96.75 88 PHE B O 1
ATOM 1918 N N . GLN B 1 89 ? -10.117 -15.312 -4.449 1 95.88 89 GLN B N 1
ATOM 1919 C CA . GLN B 1 89 ? -10.234 -15.227 -5.898 1 95.88 89 GLN B CA 1
ATOM 1920 C C . GLN B 1 89 ? -11.07 -14.016 -6.312 1 95.88 89 GLN B C 1
ATOM 1922 O O . GLN B 1 89 ? -10.711 -13.297 -7.254 1 95.88 89 GLN B O 1
ATOM 1927 N N . ASP B 1 90 ? -12.133 -13.789 -5.617 1 95.94 90 ASP B N 1
ATOM 1928 C CA . ASP B 1 90 ? -13.008 -12.664 -5.934 1 95.94 90 ASP B CA 1
ATOM 1929 C C . ASP B 1 90 ? -12.281 -11.336 -5.742 1 95.94 90 ASP B C 1
ATOM 1931 O O . ASP B 1 90 ? -12.398 -10.43 -6.57 1 95.94 90 ASP B O 1
ATOM 1935 N N . ILE B 1 91 ? -11.578 -11.281 -4.734 1 95.94 91 ILE B N 1
ATOM 1936 C CA . ILE B 1 91 ? -10.844 -10.062 -4.43 1 95.94 91 ILE B CA 1
ATOM 1937 C C . ILE B 1 91 ? -9.766 -9.828 -5.484 1 95.94 91 ILE B C 1
ATOM 1939 O O . ILE B 1 91 ? -9.625 -8.719 -6.008 1 95.94 91 ILE B O 1
ATOM 1943 N N . VAL B 1 92 ? -8.992 -10.852 -5.816 1 97.12 92 VAL B N 1
ATOM 1944 C CA . VAL B 1 92 ? -7.938 -10.734 -6.812 1 97.12 92 VAL B CA 1
ATOM 1945 C C . VAL B 1 92 ? -8.531 -10.297 -8.148 1 97.12 92 VAL B C 1
ATOM 1947 O O . VAL B 1 92 ? -7.988 -9.414 -8.812 1 97.12 92 VAL B O 1
ATOM 1950 N N . LYS B 1 93 ? -9.656 -10.883 -8.477 1 96.31 93 LYS B N 1
ATOM 1951 C CA . LYS B 1 93 ? -10.328 -10.523 -9.719 1 96.31 93 LYS B CA 1
ATOM 1952 C C . LYS B 1 93 ? -10.734 -9.047 -9.719 1 96.31 93 LYS B C 1
ATOM 1954 O O . LYS B 1 93 ? -10.461 -8.328 -10.68 1 96.31 93 LYS B O 1
ATOM 1959 N N . SER B 1 94 ? -11.297 -8.609 -8.68 1 95.06 94 SER B N 1
ATOM 1960 C CA . SER B 1 94 ? -11.781 -7.238 -8.578 1 95.06 94 SER B CA 1
ATOM 1961 C C . SER B 1 94 ? -10.633 -6.242 -8.641 1 95.06 94 SER B C 1
ATOM 1963 O O . SER B 1 94 ? -10.672 -5.285 -9.414 1 95.06 94 SER B O 1
ATOM 1965 N N . LEU B 1 95 ? -9.641 -6.496 -7.91 1 93.44 95 LEU B N 1
ATOM 1966 C CA . LEU B 1 95 ? -8.492 -5.59 -7.867 1 93.44 95 LEU B CA 1
ATOM 1967 C C . LEU B 1 95 ? -7.738 -5.605 -9.188 1 93.44 95 LEU B C 1
ATOM 1969 O O . LEU B 1 95 ? -7.234 -4.574 -9.633 1 93.44 95 LEU B O 1
ATOM 1973 N N . SER B 1 96 ? -7.699 -6.73 -9.812 1 95.06 96 SER B N 1
ATOM 1974 C CA . SER B 1 96 ? -7.012 -6.84 -11.094 1 95.06 96 SER B CA 1
ATOM 1975 C C . SER B 1 96 ? -7.742 -6.059 -12.18 1 95.06 96 SER B C 1
ATOM 1977 O O . SER B 1 96 ? -7.109 -5.379 -12.992 1 95.06 96 SER B O 1
ATOM 1979 N N . LYS B 1 97 ? -9.07 -6.16 -12.148 1 93.56 97 LYS B N 1
ATOM 1980 C CA . LYS B 1 97 ? -9.859 -5.391 -13.102 1 93.56 97 LYS B CA 1
ATOM 1981 C C . LYS B 1 97 ? -9.648 -3.893 -12.914 1 93.56 97 LYS B C 1
ATOM 1983 O O . LYS B 1 97 ? -9.5 -3.152 -13.891 1 93.56 97 LYS B O 1
ATOM 1988 N N . ALA B 1 98 ? -9.617 -3.512 -11.719 1 87.25 98 ALA B N 1
ATOM 1989 C CA . ALA B 1 98 ? -9.391 -2.102 -11.414 1 87.25 98 ALA B CA 1
ATOM 1990 C C . ALA B 1 98 ? -8 -1.661 -11.875 1 87.25 98 ALA B C 1
ATOM 1992 O O . ALA B 1 98 ? -7.832 -0.542 -12.367 1 87.25 98 ALA B O 1
ATOM 1993 N N . TRP B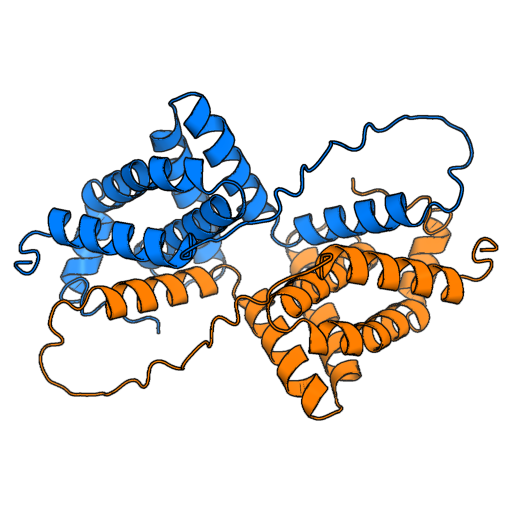 1 99 ? -7.031 -2.502 -11.68 1 88.31 99 TRP B N 1
ATOM 1994 C CA . TRP B 1 99 ? -5.668 -2.197 -12.109 1 88.31 99 TRP B CA 1
ATOM 1995 C C . TRP B 1 99 ? -5.598 -2.066 -13.625 1 88.31 99 TRP B C 1
ATOM 1997 O O . TRP B 1 99 ? -5.012 -1.112 -14.148 1 88.31 99 TRP B O 1
ATOM 2007 N N . CYS B 1 100 ? -6.223 -2.986 -14.328 1 91.75 100 CYS B N 1
ATOM 2008 C CA . CYS B 1 100 ? -6.23 -2.943 -15.789 1 91.75 100 CYS B CA 1
ATOM 2009 C C . CYS B 1 100 ? -6.969 -1.708 -16.297 1 91.75 100 CYS B C 1
ATOM 2011 O O . CYS B 1 100 ? -6.625 -1.163 -17.344 1 91.75 100 CYS B O 1
ATOM 2013 N N . ALA B 1 101 ? -7.984 -1.283 -15.555 1 85.75 101 ALA B N 1
ATOM 2014 C CA . ALA B 1 101 ? -8.711 -0.07 -15.922 1 85.75 101 ALA B CA 1
ATOM 2015 C C . ALA B 1 101 ? -7.816 1.159 -15.82 1 85.75 101 ALA B C 1
ATOM 2017 O O . ALA B 1 101 ? -7.965 2.113 -16.578 1 85.75 101 ALA B O 1
ATOM 2018 N N . GLN B 1 102 ? -6.898 1.1 -14.914 1 77.38 102 GLN B N 1
ATOM 2019 C CA . GLN B 1 102 ? -5.977 2.209 -14.703 1 77.38 102 GLN B CA 1
ATOM 2020 C C . GLN B 1 102 ? -4.84 2.182 -15.719 1 77.38 102 GLN B C 1
ATOM 2022 O O . GLN B 1 102 ? -4.277 3.225 -16.062 1 77.38 102 GLN B O 1
ATOM 2027 N N . ASP B 1 103 ? -4.441 1.01 -16.141 1 83.5 103 ASP B N 1
ATOM 2028 C CA . ASP B 1 103 ? -3.395 0.786 -17.125 1 83.5 103 ASP B CA 1
ATOM 2029 C C . ASP B 1 103 ? -3.889 -0.123 -18.25 1 83.5 103 ASP B C 1
ATOM 2031 O O . ASP B 1 103 ? -3.828 -1.349 -18.141 1 83.5 103 ASP B O 1
ATOM 2035 N N . SER B 1 104 ? -4.215 0.484 -19.297 1 88.19 104 SER B N 1
ATOM 2036 C CA . SER B 1 104 ? -4.855 -0.234 -20.406 1 88.19 104 SER B CA 1
ATOM 2037 C C . SER B 1 104 ? -3.863 -1.146 -21.109 1 88.19 104 SER B C 1
ATOM 2039 O O . SER B 1 104 ? -4.262 -2.037 -21.875 1 88.19 104 SER B O 1
ATOM 2041 N N . ASN B 1 105 ? -2.582 -1.026 -20.875 1 90.31 105 ASN B N 1
ATOM 2042 C CA . ASN B 1 105 ? -1.574 -1.85 -21.531 1 90.31 105 ASN B CA 1
ATOM 2043 C C . ASN B 1 105 ? -1.228 -3.082 -20.703 1 90.31 105 ASN B C 1
ATOM 2045 O O . ASN B 1 105 ? -0.479 -3.951 -21.156 1 90.31 105 ASN B O 1
ATOM 2049 N N . LEU B 1 106 ? -1.788 -3.125 -19.547 1 91.88 106 LEU B N 1
ATOM 2050 C CA . LEU B 1 106 ? -1.488 -4.23 -18.641 1 91.88 106 LEU B CA 1
ATOM 2051 C C . LEU B 1 106 ? -2.367 -5.438 -18.938 1 91.88 106 LEU B C 1
ATOM 2053 O O . LEU B 1 106 ? -3.598 -5.332 -18.938 1 91.88 106 LEU B O 1
ATOM 2057 N N . ALA B 1 107 ? -1.69 -6.551 -19.219 1 94.56 107 ALA B N 1
ATOM 2058 C CA . ALA B 1 107 ? -2.443 -7.785 -19.422 1 94.56 107 ALA B CA 1
ATOM 2059 C C . ALA B 1 107 ? -3.166 -8.195 -18.141 1 94.56 107 ALA B C 1
ATOM 2061 O O . ALA B 1 107 ? -2.607 -8.094 -17.047 1 94.56 107 ALA B O 1
ATOM 2062 N N . TYR B 1 108 ? -4.332 -8.688 -18.328 1 96 108 TYR B N 1
ATOM 2063 C CA . TYR B 1 108 ? -5.164 -9.062 -17.188 1 96 108 TYR B CA 1
ATOM 2064 C C . TYR B 1 108 ? -4.492 -10.156 -16.359 1 96 108 TYR B C 1
ATOM 2066 O O . TYR B 1 108 ? -4.523 -10.117 -15.125 1 96 108 TYR B O 1
ATOM 2074 N N . GLU B 1 109 ? -3.896 -11.07 -17.016 1 96.62 109 GLU B N 1
ATOM 2075 C CA . GLU B 1 109 ? -3.24 -12.18 -16.328 1 96.62 109 GLU B CA 1
ATOM 2076 C C . GLU B 1 109 ? -2.051 -11.695 -15.508 1 96.62 109 GLU B C 1
ATOM 2078 O O . GLU B 1 109 ? -1.784 -12.211 -14.422 1 96.62 109 GLU B O 1
ATOM 2083 N N . ARG B 1 110 ? -1.415 -10.711 -16.078 1 94.69 110 ARG B N 1
ATOM 2084 C CA . ARG B 1 110 ? -0.312 -10.102 -15.336 1 94.69 110 ARG B CA 1
ATOM 2085 C C . ARG B 1 110 ? -0.816 -9.383 -14.086 1 94.69 110 ARG B C 1
ATOM 2087 O O . ARG B 1 110 ? -0.2 -9.469 -13.023 1 94.69 110 ARG B O 1
ATOM 2094 N N . ALA B 1 111 ? -1.896 -8.695 -14.297 1 95.31 111 ALA B N 1
ATOM 2095 C CA . ALA B 1 111 ? -2.504 -8.016 -13.156 1 95.31 111 ALA B CA 1
ATOM 2096 C C . ALA B 1 111 ? -2.918 -9.008 -12.078 1 95.31 111 ALA B C 1
ATOM 2098 O O . ALA B 1 111 ? -2.688 -8.773 -10.891 1 95.31 111 ALA B O 1
ATOM 2099 N N . LEU B 1 112 ? -3.471 -10.141 -12.453 1 97.5 112 LEU B N 1
ATOM 2100 C CA . LEU B 1 112 ? -3.9 -11.18 -11.516 1 97.5 112 LEU B CA 1
ATOM 2101 C C . LEU B 1 112 ? -2.727 -11.68 -10.68 1 97.5 112 LEU B C 1
ATOM 2103 O O . LEU B 1 112 ? -2.838 -11.805 -9.461 1 97.5 112 LEU B O 1
ATOM 2107 N N . LEU B 1 113 ? -1.623 -11.914 -11.383 1 97.38 113 LEU B N 1
ATOM 2108 C CA . LEU B 1 113 ? -0.435 -12.414 -10.703 1 97.38 113 LEU B CA 1
ATOM 2109 C C . LEU B 1 113 ? 0.116 -11.375 -9.734 1 97.38 113 LEU B C 1
ATOM 2111 O O . LEU B 1 113 ? 0.379 -11.68 -8.57 1 97.38 113 LEU B O 1
ATOM 2115 N N . GLY B 1 114 ? 0.193 -10.133 -10.242 1 95.31 114 GLY B N 1
ATOM 2116 C CA . GLY B 1 114 ? 0.708 -9.062 -9.398 1 95.31 114 GLY B CA 1
ATOM 2117 C C . GLY B 1 114 ? -0.139 -8.82 -8.164 1 95.31 114 GLY B C 1
ATOM 2118 O O . GLY B 1 114 ? 0.385 -8.742 -7.055 1 95.31 114 GLY B O 1
ATOM 2119 N N . VAL B 1 115 ? -1.392 -8.719 -8.312 1 95.62 115 VAL B N 1
ATOM 2120 C CA . VAL B 1 115 ? -2.334 -8.453 -7.23 1 95.62 115 VAL B CA 1
ATOM 2121 C C . VAL B 1 115 ? -2.275 -9.586 -6.207 1 95.62 115 VAL B C 1
ATOM 2123 O O . VAL B 1 115 ? -2.268 -9.344 -5 1 95.62 115 VAL B O 1
ATOM 2126 N N . SER B 1 116 ? -2.211 -10.812 -6.711 1 97.19 116 SER B N 1
ATOM 2127 C CA . SER B 1 116 ? -2.146 -11.961 -5.812 1 97.19 116 SER B CA 1
ATOM 2128 C C . SER B 1 116 ? -0.909 -11.906 -4.926 1 97.19 116 SER 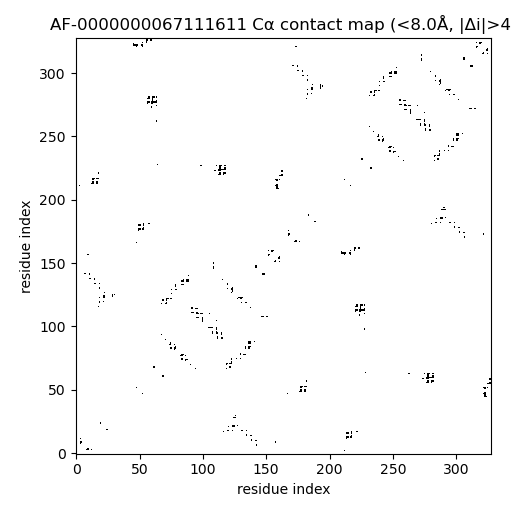B C 1
ATOM 2130 O O . SER B 1 116 ? -0.99 -12.156 -3.721 1 97.19 116 SER B O 1
ATOM 2132 N N . VAL B 1 117 ? 0.175 -11.547 -5.52 1 95.06 117 VAL B N 1
ATOM 2133 C CA . VAL B 1 117 ? 1.438 -11.484 -4.793 1 95.06 117 VAL B CA 1
ATOM 2134 C C . VAL B 1 117 ? 1.383 -10.367 -3.756 1 95.06 117 VAL B C 1
ATOM 2136 O O . VAL B 1 117 ? 1.783 -10.555 -2.605 1 95.06 117 VAL B O 1
ATOM 2139 N N . LYS B 1 118 ? 0.852 -9.242 -4.18 1 92.06 118 LYS B N 1
ATOM 2140 C CA . LYS B 1 118 ? 0.784 -8.094 -3.277 1 92.06 118 LYS B CA 1
ATOM 2141 C C . LYS B 1 118 ? -0.143 -8.383 -2.098 1 92.06 118 LYS B C 1
ATOM 2143 O O . LYS B 1 118 ? 0.158 -8.016 -0.961 1 92.06 118 LYS B O 1
ATOM 2148 N N . LEU B 1 119 ? -1.244 -9.023 -2.396 1 94.69 119 LEU B N 1
ATOM 2149 C CA . LEU B 1 119 ? -2.17 -9.398 -1.335 1 94.69 119 LEU B CA 1
ATOM 2150 C C . LEU B 1 119 ? -1.51 -10.359 -0.353 1 94.69 119 LEU B C 1
ATOM 2152 O O . LEU B 1 119 ? -1.644 -10.203 0.863 1 94.69 119 LEU B O 1
ATOM 2156 N N . LEU B 1 120 ? -0.811 -11.352 -0.891 1 94.44 120 LEU B N 1
ATOM 2157 C CA . LEU B 1 120 ? -0.106 -12.297 -0.032 1 94.44 120 LEU B CA 1
ATOM 2158 C C . LEU B 1 120 ? 0.896 -11.578 0.863 1 94.44 120 LEU B C 1
ATOM 2160 O O . LEU B 1 120 ? 1.007 -11.883 2.053 1 94.44 120 LEU B O 1
ATOM 2164 N N . GLU B 1 121 ? 1.574 -10.688 0.329 1 89.38 121 GLU B N 1
ATOM 2165 C CA . GLU B 1 121 ? 2.531 -9.891 1.088 1 89.38 121 GLU B CA 1
ATOM 2166 C C . GLU B 1 121 ? 1.852 -9.164 2.248 1 89.38 121 GLU B C 1
ATOM 2168 O O . GLU B 1 121 ? 2.357 -9.172 3.373 1 89.38 121 GLU B O 1
ATOM 2173 N N . TYR B 1 122 ? 0.745 -8.508 1.954 1 86.12 122 TYR B N 1
ATOM 2174 C CA . TYR B 1 122 ? 0.015 -7.758 2.973 1 86.12 122 TYR B CA 1
ATOM 2175 C C . TYR B 1 122 ? -0.515 -8.695 4.055 1 86.12 122 TYR B C 1
ATOM 2177 O O . TYR B 1 122 ? -0.43 -8.383 5.246 1 86.12 122 TYR B O 1
ATOM 2185 N N . VAL B 1 123 ? -1.049 -9.812 3.652 1 90.81 123 VAL B N 1
ATOM 2186 C CA . VAL B 1 123 ? -1.556 -10.797 4.609 1 90.81 123 VAL B CA 1
ATOM 2187 C C . VAL B 1 123 ? -0.412 -11.297 5.488 1 90.81 123 VAL B C 1
ATOM 2189 O O . VAL B 1 123 ? -0.567 -11.43 6.703 1 90.81 123 VAL B O 1
ATOM 2192 N N . ALA B 1 124 ? 0.722 -11.562 4.871 1 86.38 124 ALA B N 1
ATOM 2193 C CA . ALA B 1 124 ? 1.88 -12.039 5.625 1 86.38 124 ALA B CA 1
ATOM 2194 C C . ALA B 1 124 ? 2.297 -11.023 6.688 1 86.38 124 ALA B C 1
ATOM 2196 O O . ALA B 1 124 ? 2.689 -11.406 7.793 1 86.38 124 ALA B O 1
ATOM 2197 N N . HIS B 1 125 ? 2.219 -9.797 6.336 1 78.06 125 HIS B N 1
ATOM 2198 C CA . HIS B 1 125 ? 2.574 -8.727 7.262 1 78.06 125 HIS B CA 1
ATOM 2199 C C . HIS B 1 125 ? 1.561 -8.625 8.398 1 78.06 125 HIS B C 1
ATOM 2201 O O . HIS B 1 125 ? 1.938 -8.461 9.562 1 78.06 125 HIS B O 1
ATOM 2207 N N . LEU B 1 126 ? 0.315 -8.734 8.062 1 77.06 126 LEU B N 1
ATOM 2208 C CA . LEU B 1 126 ? -0.758 -8.531 9.031 1 77.06 126 LEU B CA 1
ATOM 2209 C C . LEU B 1 126 ? -0.98 -9.781 9.875 1 77.06 126 LEU B C 1
ATOM 2211 O O . LEU B 1 126 ? -1.27 -9.695 11.07 1 77.06 126 LEU B O 1
ATOM 2215 N N . ALA B 1 127 ? -0.913 -10.828 9.281 1 88.56 127 ALA B N 1
ATOM 2216 C CA . ALA B 1 127 ? -1.211 -12.117 9.914 1 88.56 127 ALA B CA 1
ATOM 2217 C C . ALA B 1 127 ? -0.365 -13.234 9.312 1 88.56 127 ALA B C 1
ATOM 2219 O O . ALA B 1 127 ? -0.845 -14 8.469 1 88.56 127 ALA B O 1
ATOM 2220 N N . PRO B 1 128 ? 0.875 -13.406 9.758 1 84.19 128 PRO B N 1
ATOM 2221 C CA . PRO B 1 128 ? 1.813 -14.367 9.188 1 84.19 128 PRO B CA 1
ATOM 2222 C C . PRO B 1 128 ? 1.245 -15.789 9.133 1 84.19 128 PRO B C 1
ATOM 2224 O O . PRO B 1 128 ? 1.423 -16.5 8.141 1 84.19 128 PRO B O 1
ATOM 2227 N N . ASP B 1 129 ? 0.478 -16.203 10.188 1 88.38 129 ASP B N 1
ATOM 2228 C CA . ASP B 1 129 ? -0.074 -17.547 10.219 1 88.38 129 ASP B CA 1
ATOM 2229 C C . ASP B 1 129 ? -1.126 -17.734 9.125 1 88.38 129 ASP B C 1
ATOM 2231 O O . ASP B 1 129 ? -1.215 -18.812 8.523 1 88.38 129 ASP B O 1
ATOM 2235 N N . VAL B 1 130 ? -1.85 -16.75 8.938 1 92.69 130 VAL B N 1
ATOM 2236 C CA . VAL B 1 130 ? -2.902 -16.812 7.926 1 92.69 130 VAL B CA 1
ATOM 2237 C C . VAL B 1 130 ? -2.279 -16.859 6.531 1 92.69 130 VAL B C 1
ATOM 2239 O O . VAL B 1 130 ? -2.826 -17.484 5.617 1 92.69 130 VAL B O 1
ATOM 2242 N N . ALA B 1 131 ? -1.156 -16.188 6.359 1 93.25 131 ALA B N 1
ATOM 2243 C CA . ALA B 1 131 ? -0.477 -16.156 5.066 1 93.25 131 ALA B CA 1
ATOM 2244 C C . ALA B 1 131 ? -0.135 -17.578 4.609 1 93.25 131 ALA B C 1
ATOM 2246 O O . ALA B 1 131 ? -0.24 -17.891 3.42 1 93.25 131 ALA B O 1
ATOM 2247 N N . ARG B 1 132 ? 0.253 -18.453 5.512 1 92.56 132 ARG B N 1
ATOM 2248 C CA . ARG B 1 132 ? 0.569 -19.828 5.184 1 92.56 132 ARG B CA 1
ATOM 2249 C C . ARG B 1 132 ? -0.662 -20.562 4.656 1 92.56 132 ARG B C 1
ATOM 2251 O O . ARG B 1 132 ? -0.555 -21.406 3.76 1 92.56 132 ARG B O 1
ATOM 2258 N N . GLN B 1 133 ? -1.772 -20.203 5.195 1 93.69 133 GLN B N 1
ATOM 2259 C CA . GLN B 1 133 ? -3.02 -20.844 4.789 1 93.69 133 GLN B CA 1
ATOM 2260 C C . GLN B 1 133 ? -3.496 -20.328 3.439 1 93.69 133 GLN B C 1
ATOM 2262 O O . GLN B 1 133 ? -4.176 -21.031 2.695 1 93.69 133 GLN B O 1
ATOM 2267 N N . VAL B 1 134 ? -3.127 -19.141 3.125 1 95 134 VAL B N 1
ATOM 2268 C CA . VAL B 1 134 ? -3.598 -18.484 1.906 1 95 134 VAL B CA 1
ATOM 2269 C C . VAL B 1 134 ? -2.785 -18.984 0.71 1 95 134 VAL B C 1
ATOM 2271 O O . VAL B 1 134 ? -3.209 -18.828 -0.438 1 95 134 VAL B O 1
ATOM 2274 N N . ALA B 1 135 ? -1.678 -19.594 0.974 1 93.25 135 ALA B N 1
ATOM 2275 C CA . ALA B 1 135 ? -0.826 -20.125 -0.092 1 93.25 135 ALA B CA 1
ATOM 2276 C C . ALA B 1 135 ? -1.589 -21.109 -0.968 1 93.25 135 ALA B C 1
ATOM 2278 O O . ALA B 1 135 ? -1.439 -21.109 -2.193 1 93.25 135 ALA B O 1
ATOM 2279 N N . MET B 1 136 ? -2.41 -21.906 -0.378 1 94.06 136 MET B N 1
ATOM 2280 C CA . MET B 1 136 ? -3.148 -22.922 -1.131 1 94.06 136 MET B CA 1
ATOM 2281 C C . MET B 1 136 ? -4.18 -22.281 -2.045 1 94.06 136 MET B C 1
ATOM 2283 O O . MET B 1 136 ? -4.215 -22.547 -3.246 1 94.06 136 MET B O 1
ATOM 2287 N N . PRO B 1 137 ? -5.02 -21.391 -1.503 1 95.88 137 PRO B N 1
ATOM 2288 C CA . PRO B 1 137 ? -5.918 -20.656 -2.393 1 95.88 137 PRO B CA 1
ATOM 2289 C C . PRO B 1 137 ? -5.188 -20 -3.561 1 95.88 137 PRO B C 1
ATOM 2291 O O . PRO B 1 137 ? -5.691 -20 -4.688 1 95.88 137 PRO B O 1
ATOM 2294 N N . MET B 1 138 ? -4.047 -19.469 -3.314 1 97 138 MET B N 1
ATOM 2295 C CA . MET B 1 138 ? -3.293 -18.797 -4.375 1 97 138 MET B CA 1
ATOM 2296 C C . MET B 1 138 ? -2.822 -19.812 -5.418 1 97 138 MET B C 1
ATOM 2298 O O . MET B 1 138 ? -2.971 -19.578 -6.621 1 97 138 MET B O 1
ATOM 2302 N N . ARG B 1 139 ? -2.293 -20.906 -4.941 1 96.62 139 ARG B N 1
ATOM 2303 C CA . ARG B 1 139 ? -1.869 -21.953 -5.859 1 96.62 139 ARG B CA 1
ATOM 2304 C C . ARG B 1 139 ? -3.041 -22.453 -6.695 1 96.62 139 ARG B C 1
ATOM 2306 O O . ARG B 1 139 ? -2.912 -22.625 -7.91 1 96.62 139 ARG B O 1
ATOM 2313 N N . ASN B 1 140 ? -4.125 -22.672 -5.996 1 96.44 140 ASN B N 1
ATOM 2314 C CA . ASN B 1 140 ? -5.309 -23.172 -6.68 1 96.44 140 ASN B CA 1
ATOM 2315 C C . ASN B 1 140 ? -5.805 -22.203 -7.746 1 96.44 140 ASN B C 1
ATOM 2317 O O . ASN B 1 140 ? -6.223 -22.625 -8.828 1 96.44 140 ASN B O 1
ATOM 2321 N N . MET B 1 141 ? -5.75 -21 -7.43 1 96.44 141 MET B N 1
ATOM 2322 C CA . MET B 1 141 ? -6.191 -20 -8.391 1 96.44 141 MET B CA 1
ATOM 2323 C C . MET B 1 141 ? -5.34 -20.031 -9.656 1 96.44 141 MET B C 1
ATOM 2325 O O . MET B 1 141 ? -5.867 -20 -10.766 1 96.44 141 MET B O 1
ATOM 2329 N N . ILE B 1 142 ? -4.043 -20.109 -9.484 1 97.19 142 ILE B N 1
ATOM 2330 C CA . ILE B 1 142 ? -3.115 -20.078 -10.609 1 97.19 142 ILE B CA 1
ATOM 2331 C C . ILE B 1 142 ? -3.244 -21.359 -11.414 1 97.19 142 ILE B C 1
ATOM 2333 O O . ILE B 1 142 ? -3.381 -21.328 -12.641 1 97.19 142 ILE B O 1
ATOM 2337 N N . ASN B 1 143 ? -3.311 -22.422 -10.703 1 96.94 143 ASN B N 1
ATOM 2338 C CA . ASN B 1 143 ? -3.357 -23.734 -11.359 1 96.94 143 ASN B CA 1
ATOM 2339 C C . ASN B 1 143 ? -4.703 -23.969 -12.039 1 96.94 143 ASN B C 1
ATOM 2341 O O . ASN B 1 143 ? -4.77 -24.609 -13.086 1 96.94 143 ASN B O 1
ATOM 2345 N N . GLY B 1 144 ? -5.664 -23.469 -11.398 1 95.75 144 GLY B N 1
ATOM 2346 C CA . GLY B 1 144 ? -7.004 -23.719 -11.906 1 95.75 144 GLY B CA 1
ATOM 2347 C C . GLY B 1 144 ? -7.449 -22.734 -12.969 1 95.75 144 GLY B C 1
ATOM 2348 O O . GLY B 1 144 ? -8.516 -22.891 -13.555 1 95.75 144 GLY B O 1
ATOM 2349 N N . ASN B 1 145 ? -6.668 -21.75 -13.172 1 96.06 145 ASN B N 1
ATOM 2350 C CA . ASN B 1 145 ? -7.004 -20.719 -14.133 1 96.06 145 ASN B CA 1
ATOM 2351 C C . ASN B 1 145 ? -6.312 -20.938 -15.477 1 96.06 145 ASN B C 1
ATOM 2353 O O . ASN B 1 145 ? -5.141 -20.594 -15.641 1 96.06 145 ASN B O 1
ATOM 2357 N N . SER B 1 146 ? -7.055 -21.359 -16.422 1 96.06 146 SER B N 1
ATOM 2358 C CA . SER B 1 146 ? -6.492 -21.719 -17.719 1 96.06 146 SER B CA 1
ATOM 2359 C C . SER B 1 146 ? -5.914 -20.5 -18.422 1 96.06 146 SER B C 1
ATOM 2361 O O . SER B 1 146 ? -4.902 -20.594 -19.125 1 96.06 146 SER B O 1
ATOM 2363 N N . ALA B 1 147 ? -6.566 -19.406 -18.266 1 95.62 147 ALA B N 1
ATOM 2364 C CA . ALA B 1 147 ? -6.078 -18.188 -18.906 1 95.62 147 ALA B CA 1
ATOM 2365 C C . ALA B 1 147 ? -4.703 -17.797 -18.375 1 95.62 147 ALA B C 1
ATOM 2367 O O . ALA B 1 147 ? -3.822 -17.406 -19.141 1 95.62 147 ALA B O 1
ATOM 2368 N N . ILE B 1 148 ? -4.52 -17.922 -17.078 1 95.81 148 ILE B N 1
ATOM 2369 C CA . ILE B 1 148 ? -3.225 -17.625 -16.484 1 95.81 148 ILE B CA 1
ATOM 2370 C C . ILE B 1 148 ? -2.174 -18.594 -17.016 1 95.81 148 ILE B C 1
ATOM 2372 O O . ILE B 1 148 ? -1.077 -18.188 -17.391 1 95.81 148 ILE B O 1
ATOM 2376 N N . ARG B 1 149 ? -2.564 -19.844 -17.016 1 94.56 149 ARG B N 1
ATOM 2377 C CA . ARG B 1 149 ? -1.651 -20.875 -17.5 1 94.56 149 ARG B CA 1
ATOM 2378 C C . ARG B 1 149 ? -1.234 -20.625 -18.938 1 94.56 149 ARG B C 1
ATOM 2380 O O . ARG B 1 149 ? -0.047 -20.672 -19.266 1 94.56 149 ARG B O 1
ATOM 2387 N N . GLU B 1 150 ? -2.188 -20.344 -19.781 1 96.12 150 GLU B N 1
ATOM 2388 C CA . GLU B 1 150 ? -1.9 -20.062 -21.188 1 96.12 150 GLU B CA 1
A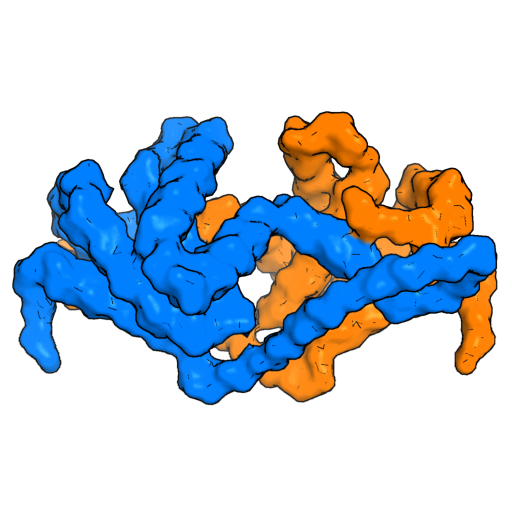TOM 2389 C C . GLU B 1 150 ? -1.02 -18.828 -21.328 1 96.12 150 GLU B C 1
ATOM 2391 O O . GLU B 1 150 ? -0.125 -18.781 -22.172 1 96.12 150 GLU B O 1
ATOM 2396 N N . TYR B 1 151 ? -1.289 -17.875 -20.594 1 96.19 151 TYR B N 1
ATOM 2397 C CA . TYR B 1 151 ? -0.495 -16.656 -20.625 1 96.19 151 TYR B CA 1
ATOM 2398 C C . TYR B 1 151 ? 0.964 -16.938 -20.281 1 96.19 151 TYR B C 1
ATOM 2400 O O . TYR B 1 151 ? 1.869 -16.516 -21 1 96.19 151 TYR B O 1
ATOM 2408 N N . ILE B 1 152 ? 1.178 -17.641 -19.172 1 95.12 152 ILE B N 1
ATOM 2409 C CA . ILE B 1 152 ? 2.535 -17.938 -18.719 1 95.12 152 ILE B CA 1
ATOM 2410 C C . ILE B 1 152 ? 3.242 -18.797 -19.766 1 95.12 152 ILE B C 1
ATOM 2412 O O . ILE B 1 152 ? 4.391 -18.516 -20.125 1 95.12 152 ILE B O 1
ATOM 2416 N N . GLN B 1 153 ? 2.525 -19.781 -20.219 1 92.12 153 GLN B N 1
ATOM 2417 C CA . GLN B 1 153 ? 3.1 -20.656 -21.25 1 92.12 153 GLN B CA 1
ATOM 2418 C C . GLN B 1 153 ? 3.367 -19.891 -22.531 1 92.12 153 GLN B C 1
ATOM 2420 O O . GLN B 1 153 ? 4.355 -20.156 -23.219 1 92.12 153 GLN B O 1
ATOM 2425 N N . GLY B 1 154 ? 2.477 -18.938 -22.875 1 92.69 154 GLY B N 1
ATOM 2426 C CA . GLY B 1 154 ? 2.664 -18.109 -24.047 1 92.69 154 GLY B CA 1
ATOM 2427 C C . GLY B 1 154 ? 3.893 -17.219 -23.953 1 92.69 154 GLY B C 1
ATOM 2428 O O . GLY B 1 154 ? 4.477 -16.859 -24.969 1 92.69 154 GLY B O 1
ATOM 2429 N N . GLN B 1 155 ? 4.312 -16.906 -22.688 1 91.25 155 GLN B N 1
ATOM 2430 C CA . GLN B 1 155 ? 5.516 -16.109 -22.469 1 91.25 155 GLN B CA 1
ATOM 2431 C C . GLN B 1 155 ? 6.77 -16.969 -22.547 1 9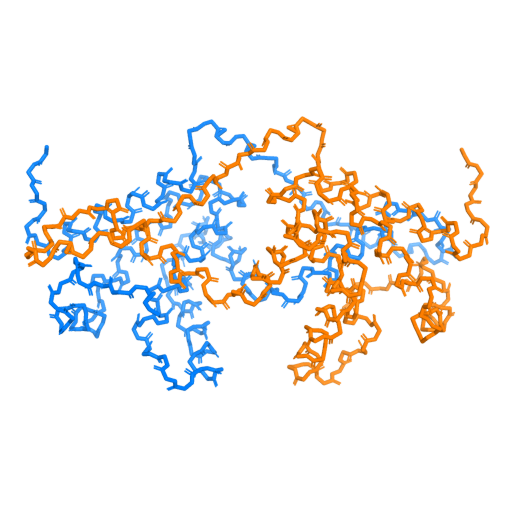1.25 155 GLN B C 1
ATOM 2433 O O . GLN B 1 155 ? 7.891 -16.469 -22.469 1 91.25 155 GLN B O 1
ATOM 2438 N N . GLY B 1 156 ? 6.684 -18.297 -22.688 1 90.44 156 GLY B N 1
ATOM 2439 C CA . GLY B 1 156 ? 7.805 -19.219 -22.672 1 90.44 156 GLY B CA 1
ATOM 2440 C C . GLY B 1 156 ? 8.031 -19.875 -21.328 1 90.44 156 GLY B C 1
ATOM 2441 O O . GLY B 1 156 ? 9.133 -20.344 -21.031 1 90.44 156 GLY B O 1
ATOM 2442 N N . GLY B 1 157 ? 6.988 -19.828 -20.453 1 92.25 157 GLY B N 1
ATOM 2443 C CA . GLY B 1 157 ? 7.098 -20.422 -19.125 1 92.25 157 GLY B CA 1
ATOM 2444 C C . GLY B 1 157 ? 7.34 -19.391 -18.031 1 92.25 157 GLY B C 1
ATOM 2445 O O . GLY B 1 157 ? 7.523 -18.203 -18.328 1 92.25 157 GLY B O 1
ATOM 2446 N N . TRP B 1 158 ? 7.312 -19.828 -16.766 1 92.75 158 TRP B N 1
ATOM 2447 C CA . TRP B 1 158 ? 7.531 -18.953 -15.617 1 92.75 158 TRP B CA 1
ATOM 2448 C C . TRP B 1 158 ? 8.852 -18.203 -15.742 1 92.75 158 TRP B C 1
ATOM 2450 O O . TRP B 1 158 ? 8.961 -17.047 -15.328 1 92.75 158 TRP B O 1
ATOM 2460 N N . GLU B 1 159 ? 9.828 -18.875 -16.312 1 87.94 159 GLU B N 1
ATOM 2461 C CA . GLU B 1 159 ? 11.18 -18.344 -16.359 1 87.94 159 GLU B CA 1
ATOM 2462 C C . GLU B 1 159 ? 11.266 -17.141 -17.281 1 87.94 159 GLU B C 1
ATOM 2464 O O . GLU B 1 159 ? 12.227 -16.359 -17.219 1 87.94 159 GLU B O 1
ATOM 2469 N N . ASN B 1 160 ? 10.242 -16.984 -18.016 1 88.69 160 ASN B N 1
ATOM 2470 C CA . ASN B 1 160 ? 10.273 -15.891 -18.969 1 88.69 160 ASN B CA 1
ATOM 2471 C C . ASN B 1 160 ? 9.312 -14.773 -18.578 1 88.69 160 ASN B C 1
ATOM 2473 O O . ASN B 1 160 ? 9.047 -13.867 -19.359 1 88.69 160 ASN B O 1
ATOM 2477 N N . LEU B 1 161 ? 8.742 -14.891 -17.375 1 85.19 161 LEU B N 1
ATOM 2478 C CA . LEU B 1 161 ? 7.895 -13.812 -16.875 1 85.19 161 LEU B CA 1
ATOM 2479 C C . LEU B 1 161 ? 8.711 -12.555 -16.609 1 85.19 161 LEU B C 1
ATOM 2481 O O . LEU B 1 161 ? 9.734 -12.609 -15.914 1 85.19 161 LEU B O 1
ATOM 2485 N N . GLU B 1 162 ? 8.555 -11.453 -17.359 1 75.25 162 GLU B N 1
ATOM 2486 C CA . GLU B 1 162 ? 9.305 -10.211 -17.188 1 75.25 162 GLU B CA 1
ATOM 2487 C C . GLU B 1 162 ? 8.547 -9.234 -16.281 1 75.25 162 GLU B C 1
ATOM 2489 O O . GLU B 1 162 ? 7.316 -9.273 -16.219 1 75.25 162 GLU B O 1
ATOM 2494 N N . SER B 1 163 ? 9.336 -8.609 -15.344 1 60.34 163 SER B N 1
ATOM 2495 C CA . SER B 1 163 ? 8.727 -7.547 -14.555 1 60.34 163 SER B CA 1
ATOM 2496 C C . SER B 1 163 ? 8.688 -6.234 -15.336 1 60.34 163 SER B C 1
ATOM 2498 O O . SER B 1 163 ? 9.555 -5.375 -15.156 1 60.34 163 SER B O 1
ATOM 2500 N N . ARG B 1 164 ? 8.664 -6.223 -16.609 1 54.34 164 ARG B N 1
ATOM 2501 C CA . ARG B 1 164 ? 8.742 -4.934 -17.281 1 54.34 164 ARG B CA 1
ATOM 2502 C C . ARG B 1 164 ? 7.555 -4.051 -16.922 1 54.34 164 ARG B C 1
ATOM 2504 O O . ARG B 1 164 ? 6.465 -4.555 -16.641 1 54.34 164 ARG B O 1
#